Protein AF-H9FE18-F1 (afdb_monomer)

pLDDT: mean 86.32, std 7.4, range [54.94, 96.44]

Radius of gyration: 38.21 Å; Cα contacts (8 Å, |Δi|>4): 457; chains: 1; bounding box: 68×30×119 Å

Solvent-accessible surface area (backbone atoms only — not comparable to full-atom values): 13377 Å² total; per-residue (Å²): 117,71,71,59,32,26,69,44,47,17,78,93,48,81,67,76,81,71,85,91,71,94,77,92,75,60,61,92,73,35,22,38,53,97,92,38,72,37,50,41,67,66,18,44,14,57,49,96,50,98,86,51,86,52,70,36,53,51,71,39,73,44,78,57,92,79,36,68,24,31,18,51,57,5,24,76,50,57,69,93,45,44,70,50,49,69,51,72,72,50,73,71,47,75,55,73,27,89,34,60,47,21,47,22,42,31,43,32,55,66,55,64,52,96,61,32,38,80,79,49,67,79,76,33,44,49,77,45,81,33,40,69,51,77,60,82,86,51,61,80,71,40,37,83,29,65,46,33,50,43,66,73,46,36,30,65,50,52,26,86,88,46,85,68,71,79,54,81,66,36,69,39,61,27,38,62,93,80,19,20,38,49,100,79,41,58,38,51,56,62,62,20,49,18,41,37,53,71,41,101,59,17,86,79,48,55,74,69,58,22,65,39,75,37,56,46,67,43,73,48,76,57,96,94,43,79,47,66,32,70,40,31

Organism: Macaca mulatta (NCBI:txid9544)

InterPro domains:
  IPR000884 Thrombospondin type-1 (TSP1) repeat [PF00090] (87-135)
  IPR000884 Thrombospondin type-1 (TSP1) repeat [PS50092] (83-136)
  IPR000884 Thrombospondin type-1 (TSP1) repeat [SM00209] (86-136)
  IPR002919 Trypsin Inhibitor-like, cysteine rich domain [PF01826] (1-43)
  IPR002919 Trypsin Inhibitor-like, cysteine rich domain [PF01826] (138-192)
  IPR036084 Serine protease inhibitor-like superfamily [SSF57567] (2-45)
  IPR036084 Serine protease inhibitor-like superfamily [SSF57567] (136-194)
  IPR036383 Thrombospondin type-1 repeat superfamily [G3DSA:2.20.100.10] (82-135)
  IPR036383 Thrombospondin type-1 repeat superfamily [SSF82895] (83-132)
  IPR050780 Mucin/von Willebrand/Thrombospondin superfamily [PTHR11339] (126-232)

Nearest PDB structures (foldseek):
  8ckk-assembly1_B  TM=7.739E-01  e=2.453E-03  Homo sapiens
  7r84-assembly3_C  TM=7.109E-01  e=4.225E-03  Mus musculus
  6rus-assembly2_B  TM=4.076E-01  e=1.332E-02  Homo sapiens
  6s08-assembly1_A  TM=4.032E-01  e=2.295E-02  Homo sapiens
  1w0s-assembly3_C  TM=4.420E-01  e=4.201E-02  Homo sapiens

Sequence (232 aa):
QCPRSCADLWDRVQCLQGPCRPGCRCPPGQLVQDGHCVPISSCRCGLPSANASWELAPAQVVQLDCQNCTCVNGSLVCPHQGCPVLGPWSAWSSCSAPCGGGTMERHRSCEGGPGMAPCQAQDTEQRQECNLQACPECPPGQVLSACATSCPRLCWHLQPGAICVQEPCQPGCGCPGGQLLHNGTCMPPTACPCTQRSLPWGLTLTLEEQAQELPPGTVLTRNCTRCVCHGG

Mean predicted aligned error: 13.91 Å

Secondary structure (DSSP, 8-state):
----BGGGGSTT-------------PPTTEEEETTEEEEGGGPPEEP--SS---EEPTT-EEEETTEEEEEETTEEE---PBPPEEEEEPPPPPPS-SSS-EEEEEEEEEE--TTBPPPPHHHHEEEEEE--SPPPPPPTT-EEETTTTPSP-BGGGGSTT----------EEE-GGG-EEET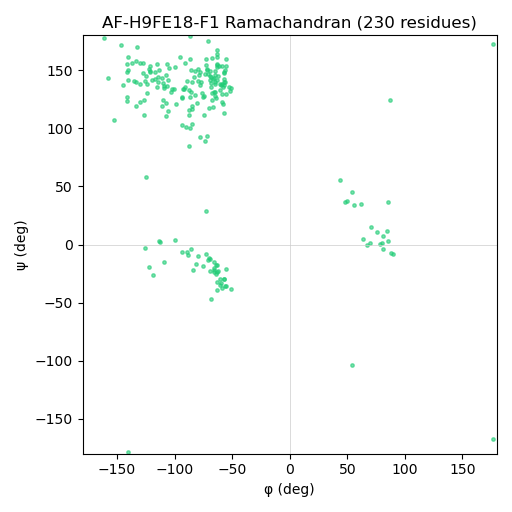TEEE-GGGPPEEGGGSTTGGGS-HHHHH-EE-TT-EEEETTEEEE----

Foldseek 3Di:
DPPAALQCQEPPRDPDDDDDDDDDGDDPQWHDDPNDTDGLQQRWYFDPDPPDTDTHGRQDWDDDPNWTWGHGSSYTDTQQAAEWDKADKDDWDPFPDQACKTKIKIFTDTDDDVRHDDDDPVRGMDMDIDRHHHDDDEQPQKDWDQQCLAPPAALQCQAPPRDRDGDPRHIDIGHPPCFHDDPRHTHRQFQRWYFCLNDPCLVVDDPVNRRDTHTAQDWDDDPRDIDGHTRD

Structure (mmCIF, N/CA/C/O backbone):
data_AF-H9FE18-F1
#
_entry.id   AF-H9FE18-F1
#
loop_
_atom_site.group_PDB
_atom_site.id
_atom_site.type_symbol
_atom_site.label_atom_id
_atom_site.label_alt_id
_atom_site.label_comp_id
_atom_site.label_asym_id
_atom_site.label_entity_id
_atom_site.label_seq_id
_atom_site.pdbx_PDB_ins_code
_atom_site.Cartn_x
_atom_site.Cartn_y
_atom_site.Cartn_z
_atom_site.occupancy
_atom_site.B_iso_or_equiv
_atom_site.auth_seq_id
_atom_site.auth_comp_id
_atom_site.auth_asym_id
_atom_site.auth_atom_id
_atom_site.pdbx_PDB_model_num
ATOM 1 N N . GLN A 1 1 ? 27.656 -4.165 -50.024 1.00 76.88 1 GLN A N 1
ATOM 2 C CA . GLN A 1 1 ? 28.338 -4.624 -48.798 1.00 76.88 1 GLN A CA 1
ATOM 3 C C . GLN A 1 1 ? 27.458 -4.262 -47.614 1.00 76.88 1 GLN A C 1
ATOM 5 O O . GLN A 1 1 ? 26.935 -3.151 -47.607 1.00 76.88 1 GLN A O 1
ATOM 10 N N . CYS A 1 2 ? 27.256 -5.192 -46.689 1.00 81.00 2 CYS A N 1
ATOM 11 C CA . CYS A 1 2 ? 26.512 -4.995 -45.449 1.00 81.00 2 CYS A CA 1
ATOM 12 C C . CYS A 1 2 ? 27.419 -4.426 -44.341 1.00 81.00 2 CYS A C 1
ATOM 14 O O . CYS A 1 2 ? 28.615 -4.726 -44.354 1.00 81.00 2 CYS A O 1
ATOM 16 N N . PRO A 1 3 ? 26.882 -3.635 -43.394 1.00 87.56 3 PRO A N 1
ATOM 17 C CA . PRO A 1 3 ? 25.542 -3.026 -43.391 1.00 87.56 3 PRO A CA 1
ATOM 18 C C . PRO A 1 3 ? 25.428 -1.861 -44.400 1.00 87.56 3 PRO A C 1
ATOM 20 O O . PRO A 1 3 ? 26.433 -1.249 -44.782 1.00 87.56 3 PRO A O 1
ATOM 23 N N . ARG A 1 4 ? 24.213 -1.565 -44.884 1.00 88.38 4 ARG A N 1
ATOM 24 C CA . ARG A 1 4 ? 23.922 -0.436 -45.806 1.00 88.38 4 ARG A CA 1
ATOM 25 C C . ARG A 1 4 ? 22.949 0.588 -45.215 1.00 88.38 4 ARG A C 1
ATOM 27 O O . ARG A 1 4 ? 22.996 1.756 -45.590 1.00 88.38 4 ARG A O 1
ATOM 34 N N . SER A 1 5 ? 22.106 0.158 -44.291 1.00 90.62 5 SER A N 1
ATOM 35 C CA . SER A 1 5 ? 21.095 0.944 -43.594 1.00 90.62 5 SER A CA 1
ATOM 36 C C . SER A 1 5 ? 21.148 0.656 -42.097 1.00 90.62 5 SER A C 1
ATOM 38 O O . SER A 1 5 ? 21.638 -0.397 -41.693 1.00 90.62 5 SER A O 1
ATOM 40 N N . CYS A 1 6 ? 20.642 1.571 -41.270 1.00 90.94 6 CYS A N 1
ATOM 41 C CA . CYS A 1 6 ? 20.597 1.361 -39.819 1.00 90.94 6 CYS A CA 1
ATOM 42 C C . CYS A 1 6 ? 19.752 0.132 -39.431 1.00 90.94 6 CYS A C 1
ATOM 44 O O . CYS A 1 6 ? 20.075 -0.543 -38.461 1.00 90.94 6 CYS A O 1
ATOM 46 N N . ALA A 1 7 ? 18.730 -0.214 -40.222 1.00 88.75 7 ALA A N 1
ATOM 47 C CA . ALA A 1 7 ? 17.909 -1.405 -40.000 1.00 88.75 7 ALA A CA 1
ATOM 48 C C . ALA A 1 7 ? 18.684 -2.725 -40.167 1.00 88.75 7 ALA A C 1
ATOM 50 O O . ALA A 1 7 ? 18.312 -3.734 -39.576 1.00 88.75 7 ALA A O 1
ATOM 51 N N . ASP A 1 8 ? 19.794 -2.725 -40.917 1.00 88.50 8 ASP A N 1
ATOM 52 C CA . ASP A 1 8 ? 20.661 -3.906 -41.039 1.00 88.50 8 ASP A CA 1
ATOM 53 C C . ASP A 1 8 ? 21.435 -4.211 -39.739 1.00 88.50 8 ASP A C 1
ATOM 55 O O . ASP A 1 8 ? 22.070 -5.258 -39.652 1.00 88.50 8 ASP A O 1
ATOM 59 N N . LEU A 1 9 ? 21.429 -3.291 -38.763 1.00 88.38 9 LEU A N 1
ATOM 60 C CA . LEU A 1 9 ? 22.066 -3.450 -37.447 1.00 88.38 9 LEU A CA 1
ATOM 61 C C . LEU A 1 9 ? 21.113 -3.989 -36.374 1.00 88.38 9 LEU A C 1
ATOM 63 O O . LEU A 1 9 ? 21.538 -4.237 -35.242 1.00 88.38 9 LEU A O 1
ATOM 67 N N . TRP A 1 10 ? 19.828 -4.124 -36.702 1.00 87.06 10 TRP A N 1
ATOM 68 C CA . TRP A 1 10 ? 18.828 -4.596 -35.757 1.00 87.06 10 TRP A CA 1
ATOM 69 C C . TRP A 1 10 ? 19.035 -6.069 -35.431 1.00 87.06 10 TRP A C 1
ATOM 71 O O . TRP A 1 10 ? 19.407 -6.880 -36.28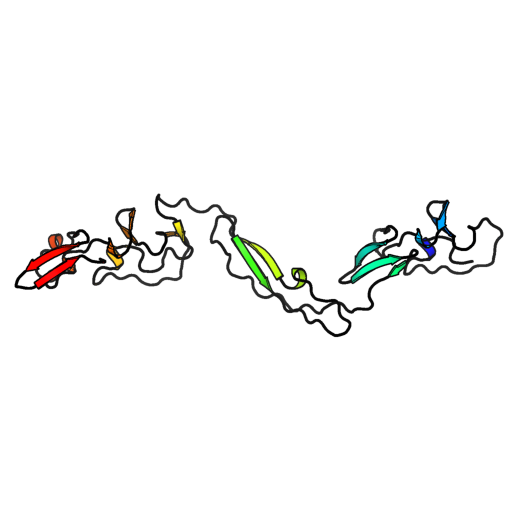5 1.00 87.06 10 TRP A O 1
ATOM 81 N N . ASP A 1 11 ? 18.746 -6.419 -34.181 1.00 75.62 11 ASP A N 1
ATOM 82 C CA . ASP A 1 11 ? 18.836 -7.800 -33.738 1.00 75.62 11 ASP A CA 1
ATOM 83 C C . ASP A 1 11 ? 17.880 -8.684 -34.562 1.00 75.62 11 ASP A C 1
ATOM 85 O O . ASP A 1 11 ? 16.754 -8.290 -34.873 1.00 75.62 11 ASP A O 1
ATOM 89 N N . ARG A 1 12 ? 18.345 -9.879 -34.946 1.00 74.69 12 ARG A N 1
ATOM 90 C CA . ARG A 1 12 ? 17.663 -10.843 -35.845 1.00 74.69 12 ARG A CA 1
ATOM 91 C C . ARG A 1 12 ? 17.535 -10.453 -37.326 1.00 74.69 12 ARG A C 1
ATOM 93 O O . ARG A 1 12 ? 17.003 -11.257 -38.096 1.00 74.69 12 ARG A O 1
ATOM 100 N N . VAL A 1 13 ? 18.052 -9.306 -37.773 1.00 80.44 13 VAL A N 1
ATOM 101 C CA . VAL A 1 13 ? 18.131 -8.990 -39.211 1.00 80.44 13 VAL A CA 1
ATOM 102 C C . VAL A 1 13 ? 19.400 -9.597 -39.810 1.00 80.44 13 VAL A C 1
ATOM 104 O O . VAL A 1 13 ? 20.520 -9.232 -39.467 1.00 80.44 13 VAL A O 1
ATOM 107 N N . GLN A 1 14 ? 19.239 -10.533 -40.747 1.00 79.00 14 GLN A N 1
ATOM 108 C CA . GLN A 1 14 ? 20.362 -11.102 -41.493 1.00 79.00 14 GLN A CA 1
ATOM 109 C C . GLN A 1 14 ? 20.628 -10.282 -42.758 1.00 79.00 14 GLN A C 1
ATOM 111 O O . GLN A 1 14 ? 19.951 -10.439 -43.775 1.00 79.00 14 GLN A O 1
ATOM 116 N N . CYS A 1 15 ? 21.647 -9.422 -42.728 1.00 79.25 15 CYS A N 1
ATOM 117 C CA . CYS A 1 15 ? 22.109 -8.741 -43.936 1.00 79.25 15 CYS A CA 1
ATOM 118 C C . CYS A 1 15 ? 22.964 -9.699 -44.781 1.00 79.25 15 CYS A C 1
ATOM 120 O O . CYS A 1 15 ? 24.172 -9.834 -44.584 1.00 79.25 15 CYS A O 1
ATOM 122 N N . LEU A 1 16 ? 22.323 -10.399 -45.720 1.00 80.00 16 LEU A N 1
ATOM 123 C CA . LEU A 1 16 ? 22.995 -11.332 -46.623 1.00 80.00 16 LEU A CA 1
ATOM 124 C C . LEU A 1 16 ? 23.752 -10.584 -47.732 1.00 80.00 16 LEU A C 1
ATOM 126 O O . LEU A 1 16 ? 23.210 -9.717 -48.424 1.00 80.00 16 LEU A O 1
ATOM 130 N N . GLN A 1 17 ? 25.021 -10.944 -47.925 1.00 79.88 17 GLN A N 1
ATOM 131 C CA . GLN A 1 17 ? 25.897 -10.318 -48.912 1.00 79.88 17 GLN A CA 1
ATOM 132 C C . GLN A 1 17 ? 25.701 -10.964 -50.294 1.00 79.88 17 GLN A C 1
ATOM 134 O O . GLN A 1 17 ? 26.180 -12.063 -50.555 1.00 79.88 17 GLN A O 1
ATOM 139 N N . GLY A 1 18 ? 24.999 -10.273 -51.192 1.00 78.69 18 GLY A N 1
ATOM 140 C CA . GLY A 1 18 ? 24.859 -10.678 -52.595 1.00 78.69 18 GLY A CA 1
ATOM 141 C C . GLY A 1 18 ? 25.992 -10.177 -53.509 1.00 78.69 18 GLY A C 1
ATOM 142 O O . GLY A 1 18 ? 26.879 -9.442 -53.058 1.00 78.69 18 GLY A O 1
ATOM 143 N N . PRO A 1 19 ? 25.947 -10.521 -54.813 1.00 81.44 19 PRO A N 1
ATOM 144 C CA . PRO A 1 19 ? 26.880 -10.002 -55.811 1.00 81.44 19 PRO A CA 1
ATOM 145 C C . PRO A 1 19 ? 26.847 -8.470 -55.851 1.00 81.44 19 PRO A C 1
ATOM 147 O O . PRO A 1 19 ? 25.782 -7.849 -55.792 1.00 81.44 19 PRO A O 1
ATOM 150 N N . CYS A 1 20 ? 28.030 -7.858 -55.942 1.00 82.19 20 CYS A N 1
ATOM 151 C CA . CYS A 1 20 ? 28.170 -6.407 -55.951 1.00 82.19 20 CYS A CA 1
ATOM 152 C C . CYS A 1 20 ? 27.507 -5.818 -57.202 1.00 82.19 20 CYS A C 1
ATOM 154 O O . CYS A 1 20 ? 27.801 -6.238 -58.320 1.00 82.19 20 CYS A O 1
ATOM 156 N N . ARG A 1 21 ? 26.623 -4.835 -57.010 1.00 83.50 21 ARG A N 1
ATOM 157 C CA . ARG A 1 21 ? 26.006 -4.063 -58.091 1.00 83.50 21 ARG A CA 1
ATOM 158 C C . ARG A 1 21 ? 26.415 -2.593 -57.963 1.00 83.50 21 ARG A C 1
ATOM 160 O O . ARG A 1 21 ? 26.499 -2.113 -56.830 1.00 83.50 21 ARG A O 1
ATOM 167 N N . PRO A 1 22 ? 26.651 -1.876 -59.076 1.00 85.12 22 PRO A N 1
ATOM 168 C CA . PRO A 1 22 ? 26.893 -0.437 -59.044 1.00 85.12 22 PRO A CA 1
ATOM 169 C C . PRO A 1 22 ? 25.705 0.306 -58.420 1.00 85.12 22 PRO A C 1
ATOM 171 O O . PRO A 1 22 ? 24.554 -0.025 -58.705 1.00 85.12 22 PRO A O 1
ATOM 174 N N . GLY A 1 23 ? 25.973 1.304 -57.579 1.00 86.06 23 GLY A N 1
ATOM 175 C CA . GLY A 1 23 ? 24.933 2.101 -56.933 1.00 86.06 23 GLY A CA 1
ATOM 176 C C . GLY A 1 23 ? 25.490 3.128 -55.950 1.00 86.06 23 GLY A C 1
ATOM 177 O O . GLY A 1 23 ? 26.684 3.136 -55.651 1.00 86.06 23 GLY A O 1
ATOM 178 N N . CYS A 1 24 ? 24.610 3.991 -55.445 1.00 86.62 24 CYS A N 1
ATOM 179 C CA . CYS A 1 24 ? 24.955 4.995 -54.442 1.00 86.62 24 CYS A CA 1
ATOM 180 C C . CYS A 1 24 ? 25.086 4.355 -53.054 1.00 86.62 24 CYS A C 1
ATOM 182 O O . CYS A 1 24 ? 24.279 3.506 -52.669 1.00 86.62 24 CYS A O 1
ATOM 184 N N . ARG A 1 25 ? 26.087 4.787 -52.285 1.00 88.12 25 ARG A N 1
ATOM 185 C CA . ARG A 1 25 ? 26.290 4.372 -50.893 1.00 88.12 25 ARG A CA 1
ATOM 186 C C . ARG A 1 25 ? 26.743 5.564 -50.059 1.00 88.12 25 ARG A C 1
ATOM 188 O O . ARG A 1 25 ? 27.414 6.454 -50.576 1.00 88.12 25 ARG A O 1
ATOM 195 N N . CYS A 1 26 ? 26.386 5.555 -48.779 1.00 92.06 26 CYS A N 1
ATOM 196 C CA . CYS A 1 26 ? 26.868 6.543 -47.826 1.00 92.06 26 CYS A CA 1
ATOM 197 C C . CYS A 1 26 ? 28.397 6.477 -47.648 1.00 92.06 26 CYS A C 1
ATOM 199 O O . CYS A 1 26 ? 28.994 5.411 -47.855 1.00 92.06 26 CYS A O 1
ATOM 201 N N . PRO A 1 27 ? 29.028 7.596 -47.242 1.00 92.81 27 PRO A N 1
ATOM 202 C CA . PRO A 1 27 ? 30.438 7.629 -46.873 1.00 92.81 27 PRO A CA 1
ATOM 203 C C . PRO A 1 27 ? 30.787 6.617 -45.766 1.00 92.81 27 PRO A C 1
ATOM 205 O O . PRO A 1 27 ? 29.905 6.190 -45.013 1.00 92.81 27 PRO A O 1
ATOM 208 N N . PRO A 1 28 ? 32.073 6.244 -45.618 1.00 90.19 28 PRO A N 1
ATOM 209 C CA . PRO A 1 28 ? 32.521 5.375 -44.532 1.00 90.19 28 PRO A CA 1
ATOM 210 C C . PRO A 1 28 ? 32.066 5.887 -43.154 1.00 90.19 28 PRO A C 1
ATOM 212 O O . PRO A 1 28 ? 32.220 7.066 -42.846 1.00 90.19 28 PRO A O 1
ATOM 215 N N . GLY A 1 29 ? 31.504 4.999 -42.326 1.00 89.31 29 GLY A N 1
ATOM 216 C CA . GLY A 1 29 ? 30.998 5.334 -40.985 1.00 89.31 29 GLY A CA 1
ATOM 217 C C . GLY A 1 29 ? 29.561 5.875 -40.935 1.00 89.31 29 GLY A C 1
ATOM 218 O O . GLY A 1 29 ? 29.086 6.216 -39.852 1.00 89.31 29 GLY A O 1
ATOM 219 N N . GLN A 1 30 ? 28.862 5.936 -42.074 1.00 94.25 30 GLN A N 1
ATOM 220 C CA . GLN A 1 30 ? 27.461 6.356 -42.160 1.00 94.25 30 GLN A CA 1
ATOM 221 C C . GLN A 1 30 ? 26.577 5.281 -42.796 1.00 94.25 30 GLN A C 1
ATOM 223 O O . GLN A 1 30 ? 27.021 4.506 -43.647 1.00 94.25 30 GLN A O 1
ATOM 228 N N . LEU A 1 31 ? 25.307 5.261 -42.400 1.00 93.62 31 LEU A N 1
ATOM 229 C CA . LEU A 1 31 ? 24.293 4.336 -42.900 1.00 93.62 31 LEU A CA 1
ATOM 230 C C . LEU A 1 31 ? 23.039 5.092 -43.322 1.00 93.62 31 LEU A C 1
ATOM 232 O O . LEU A 1 31 ? 22.777 6.199 -42.856 1.00 93.62 31 LEU A O 1
ATOM 236 N N . VAL A 1 32 ? 22.265 4.488 -44.222 1.00 94.00 32 VAL A N 1
ATOM 237 C CA . VAL A 1 32 ? 20.997 5.073 -44.664 1.00 94.00 32 VAL A CA 1
ATOM 238 C C . VAL A 1 32 ? 19.935 4.908 -43.574 1.00 94.00 32 VAL A C 1
ATOM 240 O O . VAL A 1 32 ? 19.679 3.791 -43.117 1.00 94.00 32 VAL A O 1
ATOM 243 N N . GLN A 1 33 ? 19.290 6.012 -43.207 1.00 92.69 33 GLN A N 1
ATOM 244 C CA . GLN A 1 33 ? 18.112 6.074 -42.345 1.00 92.69 33 GLN A CA 1
ATOM 245 C C . GLN A 1 33 ? 17.173 7.162 -42.891 1.00 92.69 33 GLN A C 1
ATOM 247 O O . GLN A 1 33 ? 17.619 8.271 -43.171 1.00 92.69 33 GLN A O 1
ATOM 252 N N . ASP A 1 34 ? 15.899 6.832 -43.131 1.00 91.31 34 ASP A N 1
ATOM 253 C CA . ASP A 1 34 ? 14.899 7.735 -43.744 1.00 91.31 34 ASP A CA 1
ATOM 254 C C . ASP A 1 34 ? 15.363 8.417 -45.045 1.00 91.31 34 ASP A C 1
ATOM 256 O O . ASP A 1 34 ? 15.103 9.595 -45.283 1.00 91.31 34 ASP A O 1
ATOM 260 N N . GLY A 1 35 ? 16.110 7.695 -45.886 1.00 89.88 35 GLY A N 1
ATOM 261 C CA . GLY A 1 35 ? 16.627 8.210 -47.160 1.00 89.88 35 GLY A CA 1
ATOM 262 C C . GLY A 1 35 ? 17.856 9.123 -47.055 1.00 89.88 35 GLY A C 1
ATOM 263 O O . GLY A 1 35 ? 18.375 9.540 -48.088 1.00 89.88 35 GLY A O 1
ATOM 264 N N . HIS A 1 36 ? 18.365 9.385 -45.849 1.00 94.31 36 HIS A N 1
ATOM 265 C CA . HIS A 1 36 ? 19.541 10.223 -45.605 1.00 94.31 36 HIS A CA 1
ATOM 266 C C . HIS A 1 36 ? 20.689 9.403 -45.009 1.00 94.31 36 HIS A C 1
ATOM 268 O O . HIS A 1 36 ? 20.469 8.364 -44.388 1.00 94.31 36 HIS A O 1
ATOM 274 N N . CYS A 1 37 ? 21.926 9.866 -45.191 1.00 94.88 37 CYS A N 1
ATOM 275 C CA . CYS A 1 37 ? 23.087 9.263 -44.541 1.00 94.88 37 CYS A CA 1
ATOM 276 C C . CYS A 1 37 ? 23.250 9.842 -43.136 1.00 94.88 37 CYS A C 1
ATOM 278 O O . CYS A 1 37 ? 23.450 11.047 -42.980 1.00 94.88 37 CYS A O 1
ATOM 280 N N . VAL A 1 38 ? 23.182 8.981 -42.123 1.00 95.12 38 VAL A N 1
ATOM 281 C CA . VAL A 1 38 ? 23.391 9.348 -40.719 1.00 95.12 38 VAL A CA 1
ATOM 282 C C . VAL A 1 38 ? 24.617 8.626 -40.156 1.00 95.12 38 VAL A C 1
ATOM 284 O O . VAL A 1 38 ? 24.919 7.507 -40.586 1.00 95.12 38 VAL A O 1
ATOM 287 N N . PRO A 1 39 ? 25.349 9.228 -39.201 1.00 95.19 39 PRO A N 1
ATOM 288 C CA . PRO A 1 39 ? 26.379 8.520 -38.447 1.00 95.19 39 PRO A CA 1
ATOM 289 C C . PRO A 1 39 ? 25.798 7.289 -37.748 1.00 95.19 39 PRO A C 1
ATOM 291 O O . PRO A 1 39 ? 24.657 7.320 -37.289 1.00 95.19 39 PRO A O 1
ATOM 294 N N . ILE A 1 40 ? 26.596 6.227 -37.602 1.00 92.75 40 ILE A N 1
ATOM 295 C CA . ILE A 1 40 ? 26.163 4.992 -36.920 1.00 92.75 40 ILE A CA 1
ATOM 296 C C . ILE A 1 40 ? 25.650 5.277 -35.495 1.00 92.75 40 ILE A C 1
ATOM 298 O O . ILE A 1 40 ? 24.667 4.682 -35.065 1.00 92.75 40 ILE A O 1
ATOM 302 N N . SER A 1 41 ? 26.246 6.238 -34.784 1.00 92.88 41 SER A N 1
ATOM 303 C CA . SER A 1 41 ? 25.801 6.661 -33.448 1.00 92.88 41 SER A CA 1
ATOM 304 C C . SER A 1 41 ? 24.406 7.290 -33.414 1.00 92.88 41 SER A C 1
ATOM 306 O O . SER A 1 41 ? 23.802 7.364 -32.350 1.00 92.88 41 SER A O 1
ATOM 308 N N . SER A 1 42 ? 23.885 7.727 -34.561 1.00 94.75 42 SER A N 1
ATOM 309 C CA . SER A 1 42 ? 22.540 8.287 -34.723 1.00 94.75 42 SER A CA 1
ATOM 310 C C . SER A 1 42 ? 21.536 7.274 -35.289 1.00 94.75 42 SER A C 1
ATOM 312 O O . SER A 1 42 ? 20.385 7.634 -35.551 1.00 94.75 42 SER A O 1
ATOM 314 N N . CYS A 1 43 ? 21.946 6.017 -35.484 1.00 93.56 43 CYS A N 1
ATOM 315 C CA . CYS A 1 43 ? 21.040 4.952 -35.893 1.00 93.56 43 CYS A CA 1
ATOM 316 C C . CYS A 1 43 ? 20.044 4.613 -34.779 1.00 93.56 43 CYS A C 1
ATOM 318 O O . CYS A 1 43 ? 20.428 4.429 -33.622 1.00 93.56 43 CYS A O 1
ATOM 320 N N . ARG A 1 44 ? 18.772 4.463 -35.153 1.00 93.00 44 ARG A N 1
ATOM 321 C CA . ARG A 1 44 ? 17.718 3.948 -34.273 1.00 93.00 44 ARG A CA 1
ATOM 322 C C . ARG A 1 44 ? 17.763 2.431 -34.164 1.00 93.00 44 ARG A C 1
ATOM 324 O O . ARG A 1 44 ? 18.142 1.743 -35.115 1.00 93.00 44 ARG A O 1
ATOM 331 N N . CYS A 1 45 ? 17.322 1.918 -33.025 1.00 91.06 45 CYS A N 1
ATOM 332 C CA . CYS A 1 45 ? 17.303 0.487 -32.751 1.00 91.06 45 CYS A CA 1
ATOM 333 C C . CYS A 1 45 ? 15.886 -0.067 -32.883 1.00 91.06 45 CYS A C 1
ATOM 335 O O . CYS A 1 45 ? 14.959 0.488 -32.300 1.00 91.06 45 CYS A O 1
ATOM 337 N N . GLY A 1 46 ? 15.715 -1.163 -33.618 1.00 86.56 46 GLY A N 1
ATOM 338 C CA . GLY A 1 46 ? 14.440 -1.872 -33.711 1.00 86.56 46 GLY A CA 1
ATOM 339 C C . GLY A 1 46 ? 14.262 -2.869 -32.568 1.00 86.56 46 GLY A C 1
ATOM 340 O O . GLY A 1 46 ? 15.208 -3.562 -32.192 1.00 86.56 46 GLY A O 1
ATOM 341 N N . LEU A 1 47 ? 13.045 -2.957 -32.030 1.00 80.75 47 LEU A N 1
ATOM 342 C CA . LEU A 1 47 ? 12.659 -3.976 -31.053 1.00 80.75 47 LEU A CA 1
ATOM 343 C C . LEU A 1 47 ? 12.078 -5.213 -31.758 1.00 80.75 47 LEU A C 1
ATOM 345 O O . LEU A 1 47 ? 11.230 -5.063 -32.643 1.00 80.75 47 LEU A O 1
ATOM 349 N N . PRO A 1 48 ? 12.462 -6.440 -31.360 1.00 66.81 48 PRO A N 1
ATOM 350 C CA . PRO A 1 48 ? 11.854 -7.653 -31.888 1.00 66.81 48 PRO A CA 1
ATOM 351 C C . PRO A 1 48 ? 10.437 -7.795 -31.316 1.00 66.81 48 PRO A C 1
ATOM 353 O O . PRO A 1 48 ? 10.247 -8.336 -30.232 1.00 66.81 48 PRO A O 1
ATOM 356 N N . SER A 1 49 ? 9.420 -7.307 -32.026 1.00 61.19 49 SER A N 1
ATOM 357 C CA . SER A 1 49 ? 8.019 -7.538 -31.662 1.00 61.19 49 SER A CA 1
ATOM 358 C C . SER A 1 49 ? 7.247 -8.131 -32.841 1.00 61.19 49 SER A C 1
ATOM 360 O O . SER A 1 49 ? 7.466 -7.760 -33.992 1.00 61.19 49 SER A O 1
ATOM 362 N N . ALA A 1 50 ? 6.354 -9.084 -32.557 1.00 57.25 50 ALA A N 1
ATOM 363 C CA . ALA A 1 50 ? 5.626 -9.834 -33.582 1.00 57.25 50 ALA A CA 1
ATOM 364 C C . ALA A 1 50 ? 4.589 -8.990 -34.351 1.00 57.25 50 ALA A C 1
ATOM 366 O O . ALA A 1 50 ? 4.240 -9.347 -35.471 1.00 57.25 50 ALA A O 1
ATOM 367 N N . ASN A 1 51 ? 4.118 -7.878 -33.768 1.00 58.56 51 ASN A N 1
ATOM 368 C CA . ASN A 1 51 ? 2.968 -7.116 -34.276 1.00 58.56 51 ASN A CA 1
ATOM 369 C C . ASN A 1 51 ? 3.241 -5.616 -34.521 1.00 58.56 51 ASN A C 1
ATOM 371 O O . ASN A 1 51 ? 2.349 -4.921 -35.000 1.00 58.56 51 ASN A O 1
ATOM 375 N N . ALA A 1 52 ? 4.437 -5.097 -34.215 1.00 54.94 52 ALA A N 1
ATOM 376 C CA . ALA A 1 52 ? 4.821 -3.707 -34.499 1.00 54.94 52 ALA A CA 1
ATOM 377 C C . ALA A 1 52 ? 6.351 -3.524 -34.559 1.00 54.94 52 ALA A C 1
ATOM 379 O O . ALA A 1 52 ? 7.085 -4.097 -33.755 1.00 54.94 52 ALA A O 1
ATOM 380 N N . SER A 1 53 ? 6.850 -2.675 -35.460 1.00 65.38 53 SER A N 1
ATOM 381 C CA . SER A 1 53 ? 8.251 -2.234 -35.461 1.00 65.38 53 SER A CA 1
ATOM 382 C C . SER A 1 53 ? 8.395 -1.005 -34.564 1.00 65.38 53 SER A C 1
ATOM 384 O O . SER A 1 53 ? 8.297 0.131 -35.028 1.00 65.38 53 SER A O 1
ATOM 386 N N . TRP A 1 54 ? 8.566 -1.222 -33.263 1.00 76.56 54 TRP A N 1
ATOM 387 C CA . TRP A 1 54 ? 8.925 -0.132 -32.360 1.00 76.56 54 TRP A CA 1
ATOM 388 C C . TRP A 1 54 ? 10.400 0.213 -32.558 1.00 76.56 54 TRP A C 1
ATOM 390 O O . TRP A 1 54 ? 11.261 -0.666 -32.493 1.00 76.56 54 TRP A O 1
ATOM 400 N N . GLU A 1 55 ? 10.674 1.490 -32.811 1.00 87.56 55 GLU A N 1
ATOM 401 C CA . GLU A 1 55 ? 12.022 2.024 -32.983 1.00 87.56 55 GLU A CA 1
ATOM 402 C C . GLU A 1 55 ? 12.387 2.897 -31.778 1.00 87.56 55 GLU A C 1
ATOM 404 O O . GLU A 1 55 ? 11.598 3.728 -31.328 1.00 87.56 55 GLU A O 1
ATOM 409 N N . LEU A 1 56 ? 13.594 2.704 -31.257 1.00 89.38 56 LEU A N 1
ATOM 410 C CA . LEU A 1 56 ? 14.158 3.473 -30.155 1.00 89.38 56 LEU A CA 1
ATOM 411 C C . LEU A 1 56 ? 15.123 4.517 -30.698 1.00 89.38 56 LEU A C 1
ATOM 413 O O . LEU A 1 56 ? 15.987 4.207 -31.525 1.00 89.38 56 LEU A O 1
ATOM 417 N N . ALA A 1 57 ? 15.003 5.742 -30.196 1.00 92.50 57 ALA A N 1
ATOM 418 C CA . ALA A 1 57 ? 15.954 6.798 -30.489 1.00 92.50 57 ALA A CA 1
ATOM 419 C C . ALA A 1 57 ? 17.358 6.436 -29.958 1.00 92.50 57 ALA A C 1
ATOM 421 O O . ALA A 1 57 ? 17.487 5.663 -29.001 1.00 92.50 57 ALA A O 1
ATOM 422 N N . PRO A 1 58 ? 18.427 7.008 -30.537 1.00 93.31 58 PRO A N 1
ATOM 423 C CA . PRO A 1 58 ? 19.777 6.843 -30.009 1.00 93.31 58 PRO A CA 1
ATOM 424 C C . PRO A 1 58 ? 19.849 7.204 -28.521 1.00 93.31 58 PRO A C 1
ATOM 426 O O . PRO A 1 58 ? 19.291 8.217 -28.102 1.00 93.31 58 PRO A O 1
ATOM 429 N N . ALA A 1 59 ? 20.539 6.377 -27.731 1.00 92.00 59 ALA A N 1
ATOM 430 C CA . ALA A 1 59 ? 20.658 6.481 -26.273 1.00 92.00 59 ALA A CA 1
ATOM 431 C C . ALA A 1 59 ? 19.349 6.323 -25.470 1.00 92.00 59 ALA A C 1
ATOM 433 O O . ALA A 1 59 ? 19.373 6.435 -24.244 1.00 92.00 59 ALA A O 1
ATOM 434 N N . GLN A 1 60 ? 18.218 6.018 -26.113 1.00 93.25 60 GLN A N 1
ATOM 435 C CA . GLN A 1 60 ? 16.987 5.689 -25.401 1.00 93.25 60 GLN A CA 1
ATOM 436 C C . GLN A 1 60 ? 17.134 4.347 -24.672 1.00 93.25 60 GLN A C 1
ATOM 438 O O . GLN A 1 60 ? 17.690 3.387 -25.215 1.00 93.25 60 GLN A O 1
ATOM 443 N N . VAL A 1 61 ? 16.612 4.293 -23.446 1.00 90.75 61 VAL A N 1
ATOM 444 C CA . VAL A 1 61 ? 16.577 3.090 -22.608 1.00 90.75 61 VAL A CA 1
ATOM 445 C C . VAL A 1 61 ? 15.173 2.500 -22.645 1.00 90.75 61 VAL A C 1
ATOM 447 O O . VAL A 1 61 ? 14.189 3.225 -22.493 1.00 90.75 61 VAL A O 1
ATOM 450 N N . VAL A 1 62 ? 15.081 1.188 -22.836 1.00 87.81 62 VAL A N 1
ATOM 451 C CA . VAL A 1 62 ? 13.835 0.425 -22.734 1.00 87.81 62 VAL A CA 1
ATOM 452 C C . VAL A 1 62 ? 14.014 -0.710 -21.735 1.00 87.81 62 VAL A C 1
ATOM 454 O O . VAL A 1 62 ? 15.091 -1.303 -21.648 1.00 87.81 62 VAL A O 1
ATOM 457 N N . GLN A 1 63 ? 12.954 -1.024 -20.999 1.00 85.06 63 GLN A N 1
ATOM 458 C CA . GLN A 1 63 ? 12.921 -2.213 -20.163 1.00 85.06 63 GLN A CA 1
ATOM 459 C C . GLN A 1 63 ? 12.425 -3.397 -21.004 1.00 85.06 63 GLN A C 1
ATOM 461 O O . GLN A 1 63 ? 11.267 -3.427 -21.420 1.00 85.06 63 GLN A O 1
ATOM 466 N N . LEU A 1 64 ? 13.313 -4.349 -21.280 1.00 79.94 64 LEU A N 1
ATOM 467 C CA . LEU A 1 64 ? 12.989 -5.635 -21.898 1.00 79.94 64 LEU A CA 1
ATOM 468 C C . LEU A 1 64 ? 13.064 -6.692 -20.803 1.00 79.94 64 LEU A C 1
ATOM 470 O O . LEU A 1 64 ? 14.126 -6.913 -20.221 1.00 79.94 64 LEU A O 1
ATOM 474 N N . ASP A 1 65 ? 11.920 -7.293 -20.486 1.00 79.06 65 ASP A N 1
ATOM 475 C CA . ASP A 1 65 ? 11.746 -8.169 -19.328 1.00 79.06 65 ASP A CA 1
ATOM 476 C C . ASP A 1 65 ? 12.175 -7.469 -18.019 1.00 79.06 65 ASP A C 1
ATOM 478 O O . ASP A 1 65 ? 11.471 -6.598 -17.501 1.00 79.06 65 ASP A O 1
ATOM 482 N N . CYS A 1 66 ? 13.352 -7.814 -17.499 1.00 78.31 66 CYS A N 1
ATOM 483 C CA . CYS A 1 66 ? 13.944 -7.266 -16.277 1.00 78.31 66 CYS A CA 1
ATOM 484 C C . CYS A 1 66 ? 15.208 -6.420 -16.536 1.00 78.31 66 CYS A C 1
ATOM 486 O O . CYS A 1 66 ? 15.877 -6.001 -15.591 1.00 78.31 66 CYS A O 1
ATOM 488 N N . GLN A 1 67 ? 15.594 -6.235 -17.802 1.00 81.25 67 GLN A N 1
ATOM 489 C CA . GLN A 1 67 ? 16.847 -5.599 -18.195 1.00 81.25 67 GLN A CA 1
ATOM 490 C C . GLN A 1 67 ? 16.592 -4.225 -18.807 1.00 81.25 67 GLN A C 1
ATOM 492 O O . GLN A 1 67 ? 15.730 -4.053 -19.668 1.00 81.25 67 GLN A O 1
ATOM 497 N N . ASN A 1 68 ? 17.412 -3.255 -18.413 1.00 86.19 68 ASN A N 1
ATOM 498 C CA . ASN A 1 68 ? 17.441 -1.942 -19.044 1.00 86.19 68 ASN A CA 1
ATOM 499 C C . ASN A 1 68 ? 18.397 -1.983 -20.233 1.00 86.19 68 ASN A C 1
ATOM 501 O O . ASN A 1 68 ? 19.614 -1.915 -20.064 1.00 86.19 68 ASN A O 1
ATOM 505 N N . CYS A 1 69 ? 17.839 -2.113 -21.429 1.00 87.62 69 CYS A N 1
ATOM 506 C CA . CYS A 1 69 ? 18.598 -2.132 -22.667 1.00 87.62 69 CYS A CA 1
ATOM 507 C C . CYS A 1 69 ? 18.682 -0.726 -23.251 1.00 87.62 69 CYS A C 1
ATOM 509 O O . CYS A 1 69 ? 17.673 -0.028 -23.365 1.00 87.62 69 CYS A O 1
ATOM 511 N N . THR A 1 70 ? 19.877 -0.331 -23.671 1.00 92.00 70 THR A N 1
ATOM 512 C CA . THR A 1 70 ? 20.119 0.985 -24.265 1.00 92.00 70 THR A CA 1
ATOM 513 C C . THR A 1 70 ? 20.338 0.844 -25.761 1.00 92.00 70 THR A C 1
ATOM 515 O O . THR A 1 70 ? 21.074 -0.037 -26.209 1.00 92.00 70 THR A O 1
ATOM 518 N N . CYS A 1 71 ? 19.734 1.735 -26.545 1.00 92.38 71 CYS A N 1
ATOM 519 C CA . CYS A 1 71 ? 20.023 1.831 -27.968 1.00 92.38 71 CYS A CA 1
ATOM 520 C C . CYS A 1 71 ? 21.392 2.486 -28.194 1.00 92.38 71 CYS A C 1
ATOM 522 O O . CYS A 1 71 ? 21.570 3.680 -27.938 1.00 92.38 71 CYS A O 1
ATOM 524 N N . VAL A 1 72 ? 22.359 1.714 -28.688 1.00 93.19 72 VAL A N 1
ATOM 525 C CA . VAL A 1 72 ? 23.716 2.187 -28.974 1.00 93.19 72 VAL A CA 1
ATOM 526 C C . VAL A 1 72 ? 24.091 1.760 -30.384 1.00 93.19 72 VAL A C 1
ATOM 528 O O . VAL A 1 72 ? 24.097 0.576 -30.705 1.00 93.19 72 VAL A O 1
ATOM 531 N N . ASN A 1 73 ? 24.442 2.728 -31.232 1.00 92.38 73 ASN A N 1
ATOM 532 C CA . ASN A 1 73 ? 24.929 2.468 -32.588 1.00 92.38 73 ASN A CA 1
ATOM 533 C C . ASN A 1 73 ? 23.971 1.621 -33.453 1.00 92.38 73 ASN A C 1
ATOM 535 O O . ASN A 1 73 ? 24.432 0.818 -34.254 1.00 92.38 73 ASN A O 1
ATOM 539 N N . GLY A 1 74 ? 22.651 1.768 -33.291 1.00 87.88 74 GLY A N 1
ATOM 540 C CA . GLY A 1 74 ? 21.654 0.987 -34.038 1.00 87.88 74 GLY A CA 1
ATOM 541 C C . GLY A 1 74 ? 21.399 -0.433 -33.516 1.00 87.88 74 GLY A C 1
ATOM 542 O O . GLY A 1 74 ? 20.548 -1.127 -34.071 1.00 87.88 74 GLY A O 1
ATOM 543 N N . SER A 1 75 ? 22.064 -0.849 -32.434 1.00 88.19 75 SER A N 1
ATOM 544 C CA . SER A 1 75 ? 21.838 -2.137 -31.772 1.00 88.19 75 SER A CA 1
ATOM 545 C C . SER A 1 75 ? 21.440 -1.957 -30.303 1.00 88.19 75 SER A C 1
ATOM 547 O O . SER A 1 75 ? 21.839 -1.003 -29.632 1.00 88.19 75 SER A O 1
ATOM 549 N N . LEU A 1 76 ? 20.635 -2.888 -29.789 1.00 88.38 76 LEU A N 1
ATOM 550 C CA . LEU A 1 76 ? 20.254 -2.918 -28.378 1.00 88.38 76 LEU A CA 1
ATOM 551 C C . LEU A 1 76 ? 21.379 -3.543 -27.557 1.00 88.38 76 LEU A C 1
ATOM 553 O O . LEU A 1 76 ? 21.762 -4.687 -27.792 1.00 88.38 76 LEU A O 1
ATOM 557 N N . VAL A 1 77 ? 21.895 -2.796 -26.584 1.00 88.88 77 VAL A N 1
ATOM 558 C CA . VAL A 1 77 ? 22.897 -3.286 -25.636 1.00 88.88 77 VAL A CA 1
ATOM 559 C C . VAL A 1 77 ? 22.223 -3.474 -24.284 1.00 88.88 77 VAL A C 1
ATOM 561 O O . VAL A 1 77 ? 21.842 -2.499 -23.635 1.00 88.88 77 VAL A O 1
ATOM 564 N N . CYS A 1 78 ? 22.071 -4.731 -23.875 1.00 86.75 78 CYS A N 1
ATOM 565 C CA . CYS A 1 78 ? 21.487 -5.124 -22.596 1.00 86.75 78 CYS A CA 1
ATOM 566 C C . CYS A 1 78 ? 22.582 -5.642 -21.646 1.00 86.75 78 CYS A C 1
ATOM 568 O O . CYS A 1 78 ? 23.533 -6.284 -22.105 1.00 86.75 78 CYS A O 1
ATOM 570 N N . PRO A 1 79 ? 22.471 -5.421 -20.326 1.00 83.00 79 PRO A N 1
ATOM 571 C CA . PRO A 1 79 ? 23.334 -6.077 -19.351 1.00 83.00 79 PRO A CA 1
ATOM 572 C C . PRO A 1 79 ? 23.222 -7.603 -19.472 1.00 83.00 79 PRO A C 1
ATOM 574 O O . PRO A 1 79 ? 22.120 -8.137 -19.513 1.00 83.00 79 PRO A O 1
ATOM 577 N N . HIS A 1 80 ? 24.345 -8.326 -19.450 1.00 72.56 80 HIS A N 1
ATOM 578 C CA . HIS A 1 80 ? 24.375 -9.801 -19.454 1.00 72.56 80 HIS A CA 1
ATOM 579 C C . HIS A 1 80 ? 23.947 -10.432 -18.112 1.00 72.56 80 HIS A C 1
ATOM 581 O O . HIS A 1 80 ? 24.420 -11.504 -17.739 1.00 72.56 80 HIS A O 1
ATOM 587 N N . GLN A 1 81 ? 23.083 -9.759 -17.355 1.00 75.06 81 GLN A N 1
ATOM 588 C CA . GLN A 1 81 ? 22.617 -10.237 -16.062 1.00 75.06 81 GLN A CA 1
ATOM 589 C C . GLN A 1 81 ? 21.337 -11.057 -16.228 1.00 75.06 81 GLN A C 1
ATOM 591 O O . GLN A 1 81 ? 20.418 -10.626 -16.916 1.00 75.06 81 GLN A O 1
ATOM 596 N N . GLY A 1 82 ? 21.244 -12.218 -15.585 1.00 74.50 82 GLY A N 1
ATOM 597 C CA . GLY A 1 82 ? 19.992 -12.971 -15.515 1.00 74.50 82 GLY A CA 1
ATOM 598 C C . GLY A 1 82 ? 18.893 -12.179 -14.799 1.00 74.50 82 GLY A C 1
ATOM 599 O O . GLY A 1 82 ? 19.179 -11.326 -13.954 1.00 74.50 82 GLY A O 1
ATOM 600 N N . CYS A 1 83 ? 17.630 -12.463 -15.117 1.00 80.00 83 CYS A N 1
ATOM 601 C CA . CYS A 1 83 ? 16.522 -11.900 -14.351 1.00 80.00 83 CYS A CA 1
ATOM 602 C C . CYS A 1 83 ? 16.474 -12.485 -12.939 1.00 80.00 83 CYS A C 1
ATOM 604 O O . CYS A 1 83 ? 16.759 -13.675 -12.774 1.00 80.00 83 CYS A O 1
ATOM 606 N N . PRO A 1 84 ? 16.103 -11.677 -11.932 1.00 82.31 84 PRO A N 1
ATOM 607 C CA . PRO A 1 84 ? 15.912 -12.184 -10.586 1.00 82.31 84 PRO A CA 1
ATOM 608 C C . PRO A 1 84 ? 14.787 -13.221 -10.561 1.00 82.31 84 PRO A C 1
ATOM 610 O O . PRO A 1 84 ? 13.788 -13.098 -11.278 1.00 82.31 84 PRO A O 1
ATOM 613 N N . VAL A 1 85 ? 14.935 -14.236 -9.710 1.00 83.62 85 VAL A N 1
ATOM 614 C CA . VAL A 1 85 ? 13.895 -15.249 -9.517 1.00 83.62 85 VAL A CA 1
ATOM 615 C C . VAL A 1 85 ? 12.940 -14.758 -8.436 1.00 83.62 85 VAL A C 1
ATOM 617 O O . VAL A 1 85 ? 13.320 -14.574 -7.279 1.00 83.62 85 VAL A O 1
ATOM 620 N N . LEU A 1 86 ? 11.688 -14.523 -8.824 1.00 86.56 86 LEU A N 1
ATOM 621 C CA . LEU A 1 86 ? 10.641 -14.046 -7.925 1.00 86.56 86 LEU A CA 1
ATOM 622 C C . LEU A 1 86 ? 9.866 -15.236 -7.362 1.00 86.56 86 LEU A C 1
ATOM 624 O O . LEU A 1 86 ? 9.342 -16.060 -8.113 1.00 86.56 86 LEU A O 1
ATOM 628 N N . GLY A 1 87 ? 9.781 -15.304 -6.036 1.00 88.88 87 GLY A N 1
ATOM 629 C CA . GLY A 1 87 ? 8.957 -16.282 -5.339 1.00 88.88 87 GLY A CA 1
ATOM 630 C C . GLY A 1 87 ? 7.456 -15.999 -5.480 1.00 88.88 87 GLY A C 1
ATOM 631 O O . GLY A 1 87 ? 7.045 -14.975 -6.044 1.00 88.88 87 GLY A O 1
ATOM 632 N N . PRO A 1 88 ? 6.598 -16.891 -4.958 1.00 92.25 88 PRO A N 1
ATOM 633 C CA . PRO A 1 88 ? 5.163 -16.651 -4.922 1.00 92.25 88 PRO A CA 1
ATOM 634 C C . PRO A 1 88 ? 4.828 -15.466 -4.008 1.00 92.25 88 PRO A C 1
ATOM 636 O O . PRO A 1 88 ? 5.497 -15.214 -3.005 1.00 92.25 88 PRO A O 1
ATOM 639 N N . TRP A 1 89 ? 3.750 -14.760 -4.341 1.00 94.44 89 TRP A N 1
ATOM 640 C CA . TRP A 1 89 ? 3.182 -13.737 -3.468 1.00 94.44 89 TRP A CA 1
ATOM 641 C C . TRP A 1 89 ? 2.636 -14.339 -2.175 1.00 94.44 89 TRP A C 1
ATOM 643 O O . TRP A 1 89 ? 1.973 -15.377 -2.196 1.00 94.44 89 TRP A O 1
ATOM 653 N N . SER A 1 90 ? 2.862 -13.643 -1.061 1.00 95.69 90 SER A N 1
ATOM 654 C CA . SER A 1 90 ? 2.159 -13.895 0.190 1.00 95.69 90 SER A CA 1
ATOM 655 C C . SER A 1 90 ? 0.658 -13.637 0.035 1.00 95.69 90 SER A C 1
ATOM 657 O O . SER A 1 90 ? 0.197 -12.990 -0.915 1.00 95.69 90 SER A O 1
ATOM 659 N N . ALA A 1 91 ? -0.115 -14.089 1.024 1.00 96.44 91 ALA A N 1
ATOM 660 C CA . ALA A 1 91 ? -1.468 -13.584 1.210 1.00 96.44 91 ALA A CA 1
ATOM 661 C C . ALA A 1 91 ? -1.443 -12.060 1.434 1.00 96.44 91 ALA A C 1
ATOM 663 O O . ALA A 1 91 ? -0.444 -11.507 1.907 1.00 96.44 91 ALA A O 1
ATOM 664 N N . TRP A 1 92 ? -2.546 -11.402 1.085 1.00 95.75 92 TRP A N 1
ATOM 665 C CA . TRP A 1 92 ? -2.764 -9.996 1.407 1.00 95.75 92 TRP A CA 1
ATOM 666 C C . TRP A 1 92 ? -2.880 -9.795 2.918 1.00 95.75 92 TRP A C 1
ATOM 668 O O . TRP A 1 92 ? -3.461 -10.626 3.619 1.00 95.75 92 TRP A O 1
ATOM 678 N N . SER A 1 93 ? -2.350 -8.676 3.407 1.00 95.38 93 SER A N 1
ATOM 679 C CA . SER A 1 93 ? -2.604 -8.204 4.762 1.00 95.38 93 SER A CA 1
ATOM 680 C C . SER A 1 93 ? -4.087 -7.884 4.957 1.00 95.38 93 SER A C 1
ATOM 682 O O . SER A 1 93 ? -4.837 -7.659 4.004 1.00 95.38 93 SER A O 1
ATOM 684 N N . SER A 1 94 ? -4.503 -7.767 6.217 1.00 92.62 94 SER A N 1
ATOM 685 C CA . SER A 1 94 ? -5.760 -7.092 6.538 1.00 92.62 94 SER A CA 1
ATOM 686 C C . SER A 1 94 ? -5.745 -5.658 5.997 1.00 92.62 94 SER A C 1
ATOM 688 O O . SER A 1 94 ? -4.691 -5.018 5.940 1.00 92.62 94 SER A O 1
ATOM 690 N N . CYS A 1 95 ? -6.919 -5.158 5.614 1.00 92.88 95 CYS A N 1
ATOM 691 C CA . CYS A 1 95 ? -7.069 -3.780 5.160 1.00 92.88 95 CYS A CA 1
ATOM 692 C C . CYS A 1 95 ? -6.771 -2.801 6.304 1.00 92.88 95 CYS A C 1
ATOM 694 O O . CYS A 1 95 ? -7.231 -3.012 7.428 1.00 92.88 95 CYS A O 1
ATOM 696 N N . SER A 1 96 ? -6.051 -1.714 6.018 1.00 91.06 96 SER A N 1
ATOM 697 C CA . SER A 1 96 ? -5.709 -0.691 7.018 1.00 91.06 96 SER A CA 1
ATOM 698 C C . SER A 1 96 ? -6.926 0.032 7.606 1.00 91.06 96 SER A C 1
ATOM 700 O O . SER A 1 96 ? -6.841 0.577 8.704 1.00 91.06 96 SER A O 1
ATOM 702 N N . ALA A 1 97 ? -8.047 0.050 6.880 1.00 84.88 97 ALA A N 1
ATOM 703 C CA . ALA A 1 97 ? -9.298 0.659 7.307 1.00 84.88 97 ALA A CA 1
ATOM 704 C C . ALA A 1 97 ? -10.483 -0.275 7.003 1.00 84.88 97 ALA A C 1
ATOM 706 O O . ALA A 1 97 ? -10.503 -0.911 5.949 1.00 84.88 97 ALA A O 1
ATOM 707 N N . PRO A 1 98 ? -11.491 -0.375 7.883 1.00 82.12 98 PRO A N 1
ATOM 708 C CA . PRO A 1 98 ? -12.674 -1.209 7.644 1.00 82.12 98 PRO A CA 1
ATOM 709 C C . PRO A 1 98 ? -13.675 -0.601 6.634 1.00 82.12 98 PRO A C 1
ATOM 711 O O . PRO A 1 98 ? -14.503 -1.320 6.075 1.00 82.12 98 PRO A O 1
ATOM 714 N N . CYS A 1 99 ? -13.606 0.707 6.380 1.00 83.94 99 CYS A N 1
ATOM 715 C CA . CYS A 1 99 ? -14.365 1.450 5.365 1.00 83.94 99 CYS A CA 1
ATOM 716 C C . CYS A 1 99 ? -13.670 2.795 5.102 1.00 83.94 99 CYS A C 1
ATOM 718 O O . CYS A 1 99 ? -12.686 3.124 5.766 1.00 83.94 99 CYS A O 1
ATOM 720 N N . GLY A 1 100 ? -14.197 3.586 4.170 1.00 84.50 100 GLY A N 1
ATOM 721 C CA . GLY A 1 100 ? -13.710 4.929 3.853 1.00 84.50 100 GLY A CA 1
ATOM 722 C C . GLY A 1 100 ? -12.422 4.937 3.031 1.00 84.50 100 GLY A C 1
ATOM 723 O O . GLY A 1 100 ? -11.819 5.992 2.871 1.00 84.50 100 GLY A O 1
ATOM 724 N N . GLY A 1 101 ? -12.023 3.775 2.509 1.00 89.69 101 GLY A N 1
ATOM 725 C CA . GLY A 1 101 ? -10.760 3.563 1.820 1.00 89.69 101 GLY A CA 1
ATOM 726 C C . GLY A 1 101 ? -9.622 3.213 2.778 1.00 89.69 101 GLY A C 1
ATOM 727 O O . GLY A 1 101 ? -9.301 3.944 3.712 1.00 89.69 101 GLY A O 1
ATOM 728 N N . GLY A 1 102 ? -8.987 2.076 2.520 1.00 92.38 102 GLY A N 1
ATOM 729 C CA . GLY A 1 102 ? -7.755 1.638 3.159 1.00 92.38 102 GLY A CA 1
ATOM 730 C C . GLY A 1 102 ? -6.829 0.967 2.153 1.00 92.38 102 GLY A C 1
ATOM 731 O O . GLY A 1 102 ? -7.150 0.848 0.971 1.00 92.38 102 GLY A O 1
ATOM 732 N N . THR A 1 103 ? -5.690 0.494 2.639 1.00 95.56 103 THR A N 1
ATOM 733 C CA . THR A 1 103 ? -4.678 -0.191 1.836 1.00 95.56 103 THR A CA 1
ATOM 734 C C . THR A 1 103 ? -4.395 -1.555 2.442 1.00 95.56 103 THR A C 1
ATOM 736 O O . THR A 1 103 ? -4.289 -1.694 3.662 1.00 95.56 103 THR A O 1
ATOM 739 N N . MET A 1 104 ? -4.272 -2.564 1.589 1.00 96.25 104 MET A N 1
ATOM 740 C CA . MET A 1 104 ? -3.705 -3.861 1.935 1.00 96.25 104 MET A CA 1
ATOM 741 C C . MET A 1 104 ? -2.393 -4.062 1.184 1.00 96.25 104 MET A C 1
ATOM 743 O O . MET A 1 104 ? -2.206 -3.545 0.078 1.00 96.25 104 MET A O 1
ATOM 747 N N . GLU A 1 105 ? -1.486 -4.812 1.795 1.00 96.19 105 GLU A N 1
ATOM 748 C CA . GLU A 1 105 ? -0.129 -5.021 1.300 1.00 96.19 105 GLU A CA 1
ATOM 749 C C . GLU A 1 105 ? 0.175 -6.515 1.220 1.00 96.19 105 GLU A C 1
ATOM 751 O O . GLU A 1 105 ? -0.344 -7.318 1.999 1.00 96.19 105 GLU A O 1
ATOM 756 N N . ARG A 1 106 ? 1.001 -6.910 0.254 1.00 96.31 106 ARG A N 1
ATOM 757 C CA . ARG A 1 106 ? 1.563 -8.259 0.178 1.00 96.31 106 ARG A CA 1
ATOM 758 C C . ARG A 1 106 ? 3.007 -8.205 -0.280 1.00 96.31 106 ARG A C 1
ATOM 760 O O . ARG A 1 106 ? 3.404 -7.283 -0.994 1.00 96.31 106 ARG A O 1
ATOM 767 N N . HIS A 1 107 ? 3.760 -9.233 0.089 1.00 94.81 107 HIS A N 1
ATOM 768 C CA . HIS A 1 107 ? 5.187 -9.321 -0.185 1.00 94.81 107 HIS A CA 1
ATOM 769 C C . HIS A 1 107 ? 5.525 -10.642 -0.872 1.00 94.81 107 HIS A C 1
ATOM 771 O O . HIS A 1 107 ? 4.803 -11.631 -0.738 1.00 94.81 107 HIS A O 1
ATOM 777 N N . ARG A 1 108 ? 6.633 -10.682 -1.605 1.00 93.31 108 ARG A N 1
ATOM 778 C CA . ARG A 1 108 ? 7.224 -11.932 -2.099 1.00 93.31 108 ARG A CA 1
ATOM 779 C C . ARG A 1 108 ? 8.730 -11.916 -1.934 1.00 93.31 108 ARG A C 1
ATOM 781 O O . ARG A 1 108 ? 9.345 -10.853 -1.881 1.00 93.31 108 ARG A O 1
ATOM 788 N N . SER A 1 109 ? 9.317 -13.105 -1.872 1.00 89.38 109 SER A N 1
ATOM 789 C CA . SER A 1 109 ? 10.766 -13.246 -1.907 1.00 89.38 109 SER A CA 1
ATOM 790 C C . SER A 1 109 ? 11.302 -12.944 -3.303 1.00 89.38 109 SER A C 1
ATOM 792 O O . SER A 1 109 ? 10.637 -13.161 -4.319 1.00 89.38 109 SER A O 1
ATOM 794 N N . CYS A 1 110 ? 12.532 -12.454 -3.336 1.00 87.75 110 CYS A N 1
ATOM 795 C CA . CYS A 1 110 ? 13.294 -12.301 -4.556 1.00 87.75 110 CYS A CA 1
ATOM 796 C C . CYS A 1 110 ? 14.698 -12.837 -4.310 1.00 87.75 110 CYS A C 1
ATOM 798 O O . CYS A 1 110 ? 15.404 -12.368 -3.416 1.00 87.75 110 CYS A O 1
ATOM 800 N N . GLU A 1 111 ? 15.073 -13.855 -5.073 1.00 79.94 111 GLU A N 1
ATOM 801 C CA . GLU A 1 111 ? 16.404 -14.438 -5.020 1.00 79.94 111 GLU A CA 1
ATOM 802 C C . GLU A 1 111 ? 17.270 -13.755 -6.078 1.00 79.94 111 GLU A C 1
ATOM 804 O O . GLU A 1 111 ? 17.151 -14.002 -7.280 1.00 79.94 111 GLU A O 1
ATOM 809 N N . GLY A 1 112 ? 18.121 -12.842 -5.607 1.00 66.75 112 GLY A N 1
ATOM 810 C CA . GLY A 1 112 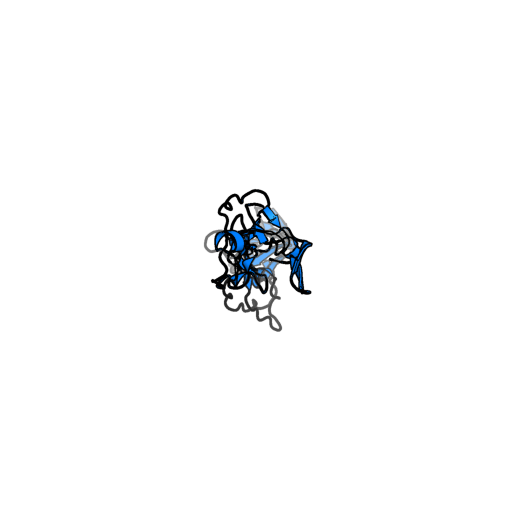? 19.219 -12.279 -6.384 1.00 66.75 112 GLY A CA 1
ATOM 811 C C . GLY A 1 112 ? 20.482 -13.126 -6.216 1.00 66.75 112 GLY A C 1
ATOM 812 O O . GLY A 1 112 ? 20.785 -13.593 -5.119 1.00 66.75 112 GLY A O 1
ATOM 813 N N . GLY A 1 113 ? 21.235 -13.311 -7.299 1.00 65.94 113 GLY A N 1
ATOM 814 C CA . GLY A 1 113 ? 22.500 -14.048 -7.307 1.00 65.94 113 GLY A CA 1
ATOM 815 C C . GLY A 1 113 ? 23.616 -13.306 -8.049 1.00 65.94 113 GLY A C 1
ATOM 816 O O . GLY A 1 113 ? 23.356 -12.303 -8.721 1.00 65.94 113 GLY A O 1
ATOM 817 N N . PRO A 1 114 ? 24.873 -13.781 -7.958 1.00 65.88 114 PRO A N 1
ATOM 818 C CA . PRO A 1 114 ? 25.971 -13.222 -8.735 1.00 65.88 114 PRO A CA 1
ATOM 819 C C . PRO A 1 114 ? 25.644 -13.315 -10.228 1.00 65.88 114 PRO A C 1
ATOM 821 O O . PRO A 1 114 ? 25.411 -14.399 -10.755 1.00 65.88 114 PRO A O 1
ATOM 824 N N . GLY A 1 115 ? 25.608 -12.164 -10.899 1.00 69.12 115 GLY A N 1
ATOM 825 C CA . GLY A 1 115 ? 25.212 -12.082 -12.304 1.00 69.12 115 GLY A CA 1
ATOM 826 C C . GLY A 1 115 ? 23.703 -11.992 -12.547 1.00 69.12 115 GLY A C 1
ATOM 827 O O . GLY A 1 115 ? 23.307 -12.114 -13.697 1.00 69.12 115 GLY A O 1
ATOM 828 N N . MET A 1 116 ? 22.863 -11.754 -11.533 1.00 73.19 116 MET A N 1
ATOM 829 C CA . MET A 1 116 ? 21.451 -11.384 -11.717 1.00 73.19 116 MET A CA 1
ATOM 830 C C . MET A 1 116 ? 21.222 -9.896 -11.441 1.00 73.19 116 MET A C 1
ATOM 832 O O . MET A 1 116 ? 21.961 -9.278 -10.670 1.00 73.19 116 MET A O 1
ATOM 836 N N . ALA A 1 117 ? 20.211 -9.313 -12.087 1.00 75.25 117 ALA A N 1
ATOM 837 C CA . ALA A 1 117 ? 19.798 -7.942 -11.811 1.00 75.25 117 ALA A CA 1
ATOM 838 C C . ALA A 1 117 ? 19.251 -7.822 -10.370 1.00 75.25 117 ALA A C 1
ATOM 840 O O . ALA A 1 117 ? 18.654 -8.775 -9.859 1.00 75.25 117 ALA A O 1
ATOM 841 N N . PRO A 1 118 ? 19.464 -6.680 -9.688 1.00 76.31 118 PRO A N 1
ATOM 842 C CA . PRO A 1 118 ? 18.949 -6.477 -8.340 1.00 76.31 118 PRO A CA 1
ATOM 843 C C . PRO A 1 118 ? 17.418 -6.407 -8.345 1.00 76.31 118 PRO A C 1
ATOM 845 O O . PRO A 1 118 ? 16.816 -5.814 -9.238 1.00 76.31 118 PRO A O 1
ATOM 848 N N . CYS A 1 119 ? 16.801 -6.973 -7.312 1.00 79.12 119 CYS A N 1
ATOM 849 C CA . CYS A 1 119 ? 15.363 -6.880 -7.085 1.00 79.12 119 CYS A CA 1
ATOM 850 C C . CYS A 1 119 ? 14.972 -5.434 -6.782 1.00 79.12 119 CYS A C 1
ATOM 852 O O . CYS A 1 119 ? 15.586 -4.800 -5.917 1.00 79.12 119 CYS A O 1
ATOM 854 N N . GLN A 1 120 ? 13.944 -4.914 -7.447 1.00 81.25 120 GLN A N 1
ATOM 855 C CA . GLN A 1 120 ? 13.391 -3.611 -7.097 1.00 81.25 120 GLN A CA 1
ATOM 856 C C . GLN A 1 120 ? 12.262 -3.772 -6.074 1.00 81.25 120 GLN A C 1
ATOM 858 O O . GLN A 1 120 ? 11.612 -4.811 -6.006 1.00 81.25 120 GLN A O 1
ATOM 863 N N . ALA A 1 121 ? 11.985 -2.727 -5.289 1.00 78.38 121 ALA A N 1
ATOM 864 C CA . ALA A 1 121 ? 10.904 -2.766 -4.298 1.00 78.38 121 ALA A CA 1
ATOM 865 C C . ALA A 1 121 ? 9.534 -3.055 -4.940 1.00 78.38 121 ALA A C 1
ATOM 867 O O . ALA A 1 121 ? 8.746 -3.830 -4.408 1.00 78.38 121 ALA A O 1
ATOM 868 N N . GLN A 1 122 ? 9.291 -2.510 -6.136 1.00 81.44 122 GLN A N 1
ATOM 869 C CA . GLN A 1 122 ? 8.102 -2.795 -6.950 1.00 81.44 122 GLN A CA 1
ATOM 870 C C . GLN A 1 122 ? 7.984 -4.266 -7.373 1.00 81.44 122 GLN A C 1
ATOM 872 O O . GLN A 1 122 ? 6.886 -4.746 -7.654 1.00 81.44 122 GLN A O 1
ATOM 877 N N . ASP A 1 123 ? 9.101 -4.997 -7.389 1.00 81.94 123 ASP A N 1
ATOM 878 C CA . ASP A 1 123 ? 9.101 -6.426 -7.653 1.00 81.94 123 ASP A CA 1
ATOM 879 C C . ASP A 1 123 ? 8.816 -7.234 -6.394 1.00 81.94 123 ASP A C 1
ATOM 881 O O . ASP A 1 123 ? 8.387 -8.366 -6.537 1.00 81.94 123 ASP A O 1
ATOM 885 N N . THR A 1 124 ? 9.020 -6.726 -5.180 1.00 89.62 124 THR A N 1
ATOM 886 C CA . THR A 1 124 ? 8.849 -7.510 -3.940 1.00 89.62 124 THR A CA 1
ATOM 887 C C . THR A 1 124 ? 7.643 -7.103 -3.111 1.00 89.62 124 THR A C 1
ATOM 889 O O . THR A 1 124 ? 7.234 -7.869 -2.242 1.00 89.62 124 THR A O 1
ATOM 892 N N . GLU A 1 125 ? 7.059 -5.938 -3.377 1.00 93.31 125 GLU A N 1
ATOM 893 C CA . GLU A 1 125 ? 5.947 -5.379 -2.614 1.00 93.31 125 GLU A CA 1
ATOM 894 C C . GLU A 1 125 ? 4.813 -4.945 -3.533 1.00 93.31 125 GLU A C 1
ATOM 896 O O . GLU A 1 125 ? 5.028 -4.337 -4.582 1.00 93.31 125 GLU A O 1
ATOM 901 N N . GLN A 1 126 ? 3.583 -5.232 -3.118 1.00 94.94 126 GLN A N 1
ATOM 902 C CA . GLN A 1 126 ? 2.400 -4.742 -3.803 1.00 94.94 126 GLN A CA 1
ATOM 903 C C . GLN A 1 126 ? 1.406 -4.173 -2.804 1.00 94.94 126 GLN A C 1
ATOM 905 O O . GLN A 1 126 ? 1.170 -4.749 -1.743 1.00 94.94 126 GLN A O 1
ATOM 910 N N . ARG A 1 127 ? 0.793 -3.055 -3.191 1.00 95.62 127 ARG A N 1
ATOM 911 C CA . ARG A 1 127 ? -0.256 -2.371 -2.441 1.00 95.62 127 ARG A CA 1
ATOM 912 C C . ARG A 1 127 ? -1.524 -2.315 -3.276 1.00 95.62 127 ARG A C 1
ATOM 914 O O . ARG A 1 127 ? -1.454 -2.116 -4.489 1.00 95.62 127 ARG A O 1
ATOM 921 N N . GLN A 1 128 ? -2.667 -2.492 -2.631 1.00 95.69 128 GLN A N 1
ATOM 922 C CA . GLN A 1 128 ? -3.969 -2.384 -3.272 1.00 95.69 128 GLN A CA 1
ATOM 923 C C . GLN A 1 128 ? -4.955 -1.680 -2.344 1.00 95.69 128 GLN A C 1
ATOM 925 O O . GLN A 1 128 ? -4.950 -1.902 -1.133 1.00 95.69 128 GLN A O 1
ATOM 930 N N . GLU A 1 129 ? -5.808 -0.843 -2.928 1.00 95.75 129 GLU A N 1
ATOM 931 C CA . GLU A 1 129 ? -6.909 -0.218 -2.208 1.00 95.75 129 GLU A CA 1
ATOM 932 C C . GLU A 1 129 ? -7.974 -1.250 -1.826 1.00 95.75 129 GLU A C 1
ATOM 934 O O . GLU A 1 129 ? -8.310 -2.161 -2.589 1.00 95.75 129 GLU A O 1
ATOM 939 N N . CYS A 1 130 ? -8.526 -1.093 -0.633 1.00 94.06 130 CYS A N 1
ATOM 940 C CA . CYS A 1 130 ? -9.570 -1.943 -0.088 1.00 94.06 130 CYS A CA 1
ATOM 941 C C . CYS A 1 130 ? -10.588 -1.098 0.677 1.00 94.06 130 CYS A C 1
ATOM 943 O O . CYS A 1 130 ? -10.323 0.038 1.065 1.00 94.06 130 CYS A O 1
ATOM 945 N N . ASN A 1 131 ? -11.774 -1.663 0.893 1.00 89.56 131 ASN A N 1
ATOM 946 C CA . ASN A 1 131 ? -12.818 -1.065 1.720 1.00 89.56 131 ASN A CA 1
ATOM 947 C C . ASN A 1 131 ? -13.226 0.372 1.334 1.00 89.56 131 ASN A C 1
ATOM 949 O O . ASN A 1 131 ? -13.385 1.241 2.190 1.00 89.56 131 ASN A O 1
ATOM 953 N N . LEU A 1 132 ? -13.420 0.612 0.033 1.00 90.31 132 LEU A N 1
ATOM 954 C CA . LEU A 1 132 ? -13.764 1.925 -0.534 1.00 90.31 132 LEU A CA 1
ATOM 955 C C . LEU A 1 132 ? -15.184 2.409 -0.191 1.00 90.31 132 LEU A C 1
ATOM 957 O O . LEU A 1 132 ? -15.517 3.566 -0.435 1.00 90.31 132 LEU A O 1
ATOM 961 N N . GLN A 1 133 ? -16.038 1.538 0.349 1.00 85.56 133 GLN A N 1
ATOM 962 C CA . GLN A 1 133 ? -17.376 1.915 0.799 1.00 85.56 133 GLN A CA 1
ATOM 963 C C . GLN A 1 133 ? -17.324 3.041 1.839 1.00 85.56 133 GLN A C 1
ATOM 965 O O . GLN A 1 133 ? -16.479 3.025 2.732 1.00 85.56 133 GLN A O 1
ATOM 970 N N . ALA A 1 134 ? -18.254 3.994 1.754 1.00 82.44 134 ALA A N 1
ATOM 971 C CA . ALA A 1 134 ? -18.386 5.042 2.758 1.00 82.44 134 ALA A CA 1
ATOM 972 C C . ALA A 1 134 ? -18.606 4.433 4.150 1.00 82.44 134 ALA A C 1
ATOM 974 O O . ALA A 1 134 ? -19.292 3.419 4.306 1.00 82.44 134 ALA A O 1
ATOM 975 N N . CYS A 1 135 ? -18.011 5.056 5.162 1.00 78.81 135 CYS A N 1
ATOM 976 C CA . CYS A 1 135 ? -18.223 4.633 6.534 1.00 78.81 135 CYS A CA 1
ATOM 977 C C . CYS A 1 135 ? -19.612 5.026 7.034 1.00 78.81 135 CYS A C 1
ATOM 979 O O . CYS A 1 135 ? -20.115 6.082 6.645 1.00 78.81 135 CYS A O 1
ATOM 981 N N . PRO A 1 136 ? -20.225 4.215 7.914 1.00 79.75 136 PRO A N 1
ATOM 982 C CA . PRO A 1 136 ? -21.436 4.629 8.601 1.00 79.75 136 PRO A CA 1
ATOM 983 C C . PRO A 1 136 ? -21.155 5.892 9.423 1.00 79.75 136 PRO A C 1
ATOM 985 O O . PRO A 1 136 ? -20.115 5.999 10.078 1.00 79.75 136 PRO A O 1
ATOM 988 N N . GLU A 1 137 ? -22.083 6.846 9.386 1.00 84.56 137 GLU A N 1
ATOM 989 C CA . GLU A 1 137 ? -22.005 8.045 10.216 1.00 84.56 137 GLU A CA 1
ATOM 990 C C . GLU A 1 137 ? -22.162 7.646 11.686 1.00 84.56 137 GLU A C 1
ATOM 992 O O . GLU A 1 137 ? -23.180 7.080 12.092 1.00 84.56 137 GLU A O 1
ATOM 997 N N . CYS A 1 138 ? -21.130 7.911 12.490 1.00 86.12 138 CYS A N 1
ATOM 998 C CA . CYS A 1 138 ? -21.189 7.662 13.922 1.00 86.12 138 CYS A CA 1
ATOM 999 C C . CYS A 1 138 ? -21.884 8.817 14.655 1.00 86.12 138 CYS A C 1
ATOM 1001 O O . CYS A 1 138 ? -21.765 9.973 14.238 1.00 86.12 138 CYS A O 1
ATOM 1003 N N . PRO A 1 139 ? -22.573 8.533 15.776 1.00 88.69 139 PRO A N 1
ATOM 1004 C CA . PRO A 1 139 ? -23.120 9.575 16.633 1.00 88.69 139 PRO A CA 1
ATOM 1005 C C . PRO A 1 139 ? -22.032 10.561 17.091 1.00 88.69 139 PRO A C 1
ATOM 1007 O O . PRO A 1 139 ? -20.862 10.178 17.210 1.00 88.69 139 PRO A O 1
ATOM 1010 N N . PRO A 1 140 ? -22.393 11.819 17.398 1.00 87.06 140 PRO A N 1
ATOM 1011 C CA . PRO A 1 140 ? -21.431 12.827 17.826 1.00 87.06 140 PRO A CA 1
ATOM 1012 C C . PRO A 1 140 ? -20.625 12.353 19.044 1.00 87.06 140 PRO A C 1
ATOM 1014 O O . PRO A 1 140 ? -21.183 11.891 20.036 1.00 87.06 140 PRO A O 1
ATOM 1017 N N . GLY A 1 141 ? -19.297 12.468 18.955 1.00 85.75 141 GLY A N 1
ATOM 1018 C CA . GLY A 1 141 ? -18.359 12.027 19.995 1.00 85.75 141 GLY A CA 1
ATOM 1019 C C . GLY A 1 141 ? -17.874 10.579 19.863 1.00 85.75 141 GLY A C 1
ATOM 1020 O O . GLY A 1 141 ? -16.942 10.197 20.569 1.00 85.75 141 GLY A O 1
ATOM 1021 N N . GLN A 1 142 ? -18.443 9.790 18.947 1.00 89.94 142 GLN A N 1
ATOM 1022 C CA . GLN A 1 142 ? -17.965 8.447 18.618 1.00 89.94 142 GLN A CA 1
ATOM 1023 C C . GLN A 1 142 ? -17.126 8.461 17.340 1.00 89.94 142 GLN A C 1
ATOM 1025 O O . GLN A 1 142 ? -17.309 9.292 16.453 1.00 89.94 142 GLN A O 1
ATOM 1030 N N . VAL A 1 143 ? -16.207 7.508 17.246 1.00 89.25 143 VAL A N 1
ATOM 1031 C CA . VAL A 1 143 ? -15.370 7.281 16.070 1.00 89.25 143 VAL A CA 1
ATOM 1032 C C . VAL A 1 143 ? -15.589 5.870 15.562 1.00 89.25 143 VAL A C 1
ATOM 1034 O O . VAL A 1 143 ? -15.940 4.958 16.316 1.00 89.25 143 VAL A O 1
ATOM 1037 N N . LEU A 1 144 ? -15.360 5.679 14.270 1.00 87.44 144 LEU A N 1
ATOM 1038 C CA . LEU A 1 144 ? -15.341 4.343 13.723 1.00 87.44 144 LEU A CA 1
ATOM 1039 C C . LEU A 1 144 ? -14.128 3.584 14.274 1.00 87.44 144 LEU A C 1
ATOM 1041 O O . LEU A 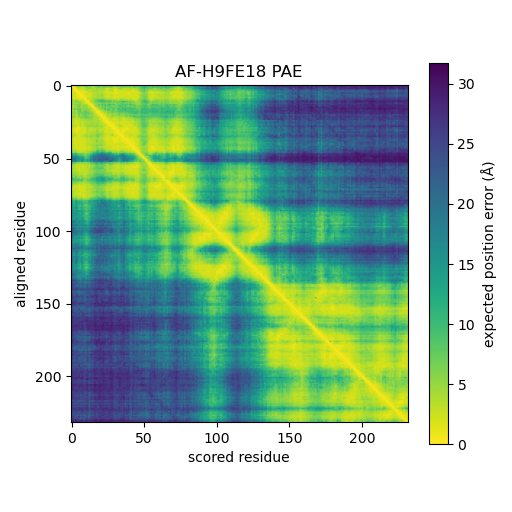1 144 ? -12.984 4.012 14.130 1.00 87.44 144 LEU A O 1
ATOM 1045 N N . SER A 1 145 ? -14.391 2.439 14.886 1.00 86.38 145 SER A N 1
ATOM 1046 C CA . SER A 1 145 ? -13.392 1.520 15.405 1.00 86.38 145 SER A CA 1
ATOM 1047 C C . SER A 1 145 ? -13.450 0.215 14.624 1.00 86.38 145 SER A C 1
ATOM 1049 O O . SER A 1 145 ? -14.532 -0.297 14.333 1.00 86.38 145 SER A O 1
ATOM 1051 N N . ALA A 1 146 ? -12.284 -0.362 14.329 1.00 83.62 146 ALA A N 1
ATOM 1052 C CA . ALA A 1 146 ? -12.198 -1.726 13.813 1.00 83.62 146 ALA A CA 1
ATOM 1053 C C . ALA A 1 146 ? -12.711 -2.757 14.835 1.00 83.62 146 ALA A C 1
ATOM 1055 O O . ALA A 1 146 ? -13.178 -3.813 14.427 1.00 83.62 146 ALA A O 1
ATOM 1056 N N . CYS A 1 147 ? -12.668 -2.421 16.133 1.00 86.62 147 CYS A N 1
ATOM 1057 C CA . CYS A 1 147 ? -13.074 -3.272 17.250 1.00 86.62 147 CYS A CA 1
ATOM 1058 C C . CYS A 1 147 ? -14.122 -2.590 18.136 1.00 86.62 147 CYS A C 1
ATOM 1060 O O . CYS A 1 147 ? -13.917 -2.419 19.334 1.00 86.62 147 CYS A O 1
ATOM 1062 N N . ALA A 1 148 ? -15.262 -2.189 17.576 1.00 86.44 148 ALA A N 1
ATOM 1063 C CA . ALA A 1 148 ? -16.331 -1.557 18.358 1.00 86.44 148 ALA A CA 1
ATOM 1064 C C . ALA A 1 148 ? -16.976 -2.506 19.389 1.00 86.44 148 ALA A C 1
ATOM 1066 O O . ALA A 1 148 ? -17.590 -2.059 20.361 1.00 86.44 148 ALA A O 1
ATOM 1067 N N . THR A 1 149 ? -16.826 -3.817 19.193 1.00 85.00 149 THR A N 1
ATOM 1068 C CA . THR A 1 149 ? -17.316 -4.862 20.100 1.00 85.00 149 THR A CA 1
ATOM 1069 C C . THR A 1 149 ? -16.353 -5.204 21.240 1.00 85.00 149 THR A C 1
ATOM 1071 O O . THR A 1 149 ? -16.729 -5.988 22.107 1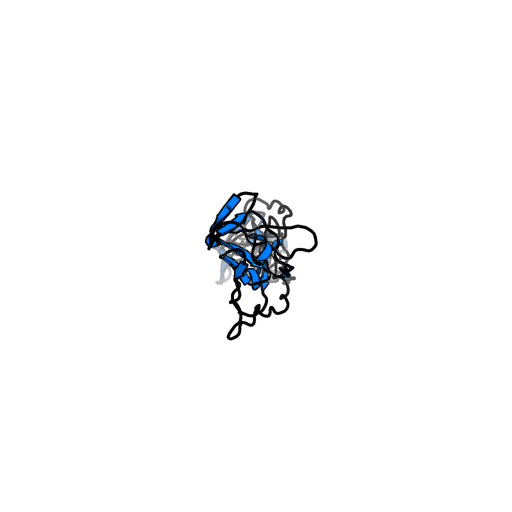.00 85.00 149 THR A O 1
ATOM 1074 N N . SER A 1 150 ? -15.148 -4.619 21.297 1.00 88.00 150 SER A N 1
ATOM 1075 C CA . SER A 1 150 ? -14.177 -4.940 22.351 1.00 88.00 150 SER A CA 1
ATOM 1076 C C . SER A 1 150 ? -14.680 -4.529 23.737 1.00 88.00 150 SER A C 1
ATOM 1078 O O . SER A 1 150 ? -15.091 -3.385 23.938 1.00 88.00 150 SER A O 1
ATOM 1080 N N . CYS A 1 151 ? -14.605 -5.433 24.712 1.00 88.19 151 CYS A N 1
ATOM 1081 C CA . CYS A 1 151 ? -14.947 -5.135 26.100 1.00 88.19 151 CYS A CA 1
ATOM 1082 C C . CYS A 1 151 ? -13.773 -4.485 26.854 1.00 88.19 151 CYS A C 1
ATOM 1084 O O . CYS A 1 151 ? -12.636 -4.936 26.681 1.00 88.19 151 CYS A O 1
ATOM 1086 N N . PRO A 1 152 ? -14.035 -3.530 27.770 1.00 90.50 152 PRO A N 1
ATOM 1087 C CA . PRO A 1 152 ? -15.317 -2.867 28.042 1.00 90.50 152 PRO A CA 1
ATOM 1088 C C . PRO A 1 152 ? -15.627 -1.760 27.016 1.00 90.50 152 PRO A C 1
ATOM 1090 O O . PRO A 1 152 ? -14.731 -1.053 26.574 1.00 90.50 152 PRO A O 1
ATOM 1093 N N . ARG A 1 153 ? -16.913 -1.577 26.677 1.00 90.38 153 ARG A N 1
ATOM 1094 C CA . ARG A 1 153 ? -17.382 -0.523 25.747 1.00 90.38 153 ARG A CA 1
ATOM 1095 C C . ARG A 1 153 ? -18.418 0.430 26.355 1.00 90.38 153 ARG A C 1
ATOM 1097 O O . ARG A 1 153 ? -18.630 1.522 25.839 1.00 90.38 153 ARG A O 1
ATOM 1104 N N . LEU A 1 154 ? -19.072 0.011 27.441 1.00 91.75 154 LEU A N 1
ATOM 1105 C CA . LEU A 1 154 ? -20.090 0.771 28.169 1.00 91.75 154 LEU A CA 1
ATOM 1106 C C . LEU A 1 154 ? -19.645 0.946 29.620 1.00 91.75 154 LEU A C 1
ATOM 1108 O O . LEU A 1 154 ? -19.042 0.024 30.171 1.00 91.75 154 LEU A O 1
ATOM 1112 N N . CYS A 1 155 ? -20.016 2.052 30.272 1.00 92.00 155 CYS A N 1
ATOM 1113 C CA . CYS A 1 155 ? -19.752 2.213 31.711 1.00 92.00 155 CYS A CA 1
ATOM 1114 C C . CYS A 1 155 ? -20.417 1.114 32.554 1.00 92.00 155 CYS A C 1
ATOM 1116 O O . CYS A 1 155 ? -19.837 0.659 33.532 1.00 92.00 155 CYS A O 1
ATOM 1118 N N . TRP A 1 156 ? -21.585 0.613 32.131 1.00 88.81 156 TRP A N 1
ATOM 1119 C CA . TRP A 1 156 ? -22.250 -0.520 32.784 1.00 88.81 156 TRP A CA 1
ATOM 1120 C C . TRP A 1 156 ? -21.365 -1.776 32.854 1.00 88.81 156 TRP A C 1
ATOM 1122 O O . TRP A 1 156 ? -21.481 -2.551 33.793 1.00 88.81 156 TRP A O 1
ATOM 1132 N N . HIS A 1 157 ? -20.445 -1.977 31.901 1.00 90.88 157 HIS A N 1
ATOM 1133 C CA . HIS A 1 157 ? -19.553 -3.144 31.902 1.00 90.88 157 HIS A CA 1
ATOM 1134 C C . HIS A 1 157 ? -18.491 -3.107 33.005 1.00 90.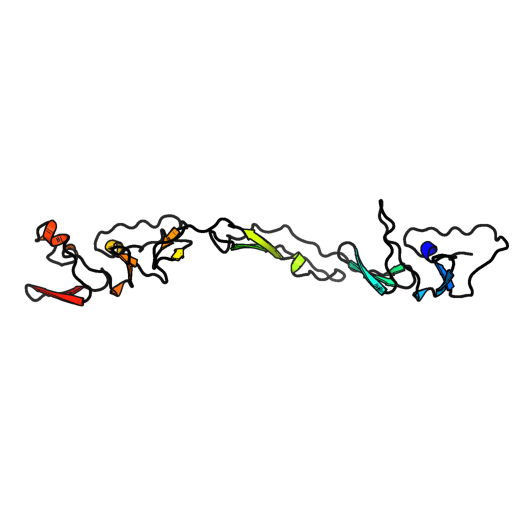88 157 HIS A C 1
ATOM 1136 O O . HIS A 1 157 ? -17.849 -4.128 33.236 1.00 90.88 157 HIS A O 1
ATOM 1142 N N . LEU A 1 158 ? -18.289 -1.962 33.661 1.00 88.88 158 LEU A N 1
ATOM 1143 C CA . LEU A 1 158 ? -17.416 -1.870 34.830 1.00 88.88 158 LEU A CA 1
ATOM 1144 C C . LEU A 1 158 ? -18.119 -2.319 36.119 1.00 88.88 158 LEU A C 1
ATOM 1146 O O . LEU A 1 158 ? -17.446 -2.655 37.091 1.00 88.88 158 LEU A O 1
ATOM 1150 N N . GLN A 1 159 ? -19.453 -2.397 36.109 1.00 85.38 159 GLN A N 1
ATOM 1151 C CA . GLN A 1 159 ? -20.216 -2.693 37.312 1.00 85.38 159 GLN A CA 1
ATOM 1152 C C . GLN A 1 159 ? -20.076 -4.155 37.764 1.00 85.38 159 GLN A C 1
ATOM 1154 O O . GLN A 1 159 ? -19.959 -5.071 36.939 1.00 85.38 159 GLN A O 1
ATOM 1159 N N . PRO A 1 160 ? -20.176 -4.427 39.078 1.00 78.75 160 PRO A N 1
ATOM 1160 C CA . PRO A 1 160 ? -20.092 -5.777 39.618 1.00 78.75 160 PRO A CA 1
ATOM 1161 C C . PRO A 1 160 ? -21.168 -6.711 39.054 1.00 78.75 160 PRO A C 1
ATOM 1163 O O . PRO A 1 160 ? -22.376 -6.491 39.192 1.00 78.75 160 PRO A O 1
ATOM 1166 N N . GLY A 1 161 ? -20.712 -7.807 38.447 1.00 77.62 161 GLY A N 1
ATOM 1167 C CA . GLY A 1 161 ? -21.577 -8.816 37.836 1.00 77.62 161 GLY A CA 1
ATOM 1168 C C . GLY A 1 161 ? -22.086 -8.452 36.440 1.00 77.62 161 GLY A C 1
ATOM 1169 O O . GLY A 1 161 ? -22.918 -9.187 35.907 1.00 77.62 161 GLY A O 1
ATOM 1170 N N . ALA A 1 162 ? -21.607 -7.360 35.837 1.00 84.31 162 ALA A N 1
ATOM 1171 C CA . ALA A 1 162 ? -21.834 -7.104 34.424 1.00 84.31 162 ALA A CA 1
ATOM 1172 C C . ALA A 1 162 ? -21.071 -8.133 33.578 1.00 84.31 162 ALA A C 1
ATOM 1174 O O . ALA A 1 162 ? -19.881 -8.374 33.774 1.00 84.31 162 ALA A O 1
ATOM 1175 N N . ILE A 1 163 ? -21.769 -8.752 32.627 1.00 83.75 163 ILE A N 1
ATOM 1176 C CA . ILE A 1 163 ? -21.169 -9.688 31.678 1.00 83.75 163 ILE A CA 1
ATOM 1177 C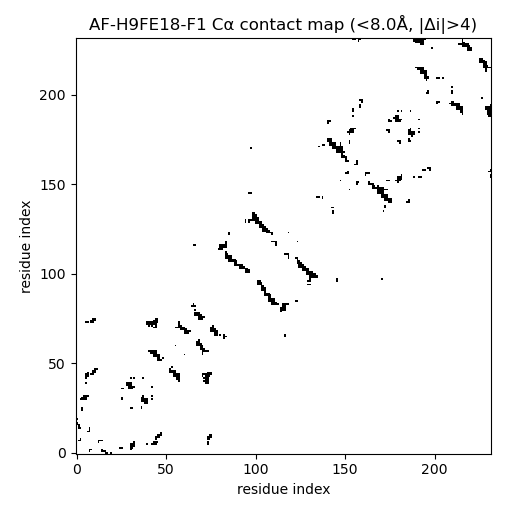 C . ILE A 1 163 ? -20.905 -8.922 30.385 1.00 83.75 163 ILE A C 1
ATOM 1179 O O . ILE A 1 163 ? -21.832 -8.411 29.761 1.00 83.75 163 ILE A O 1
ATOM 1183 N N . CYS A 1 164 ? -19.642 -8.875 29.973 1.00 84.44 164 CYS A N 1
ATOM 1184 C CA . CYS A 1 164 ? -19.248 -8.470 28.631 1.00 84.44 164 CYS A CA 1
ATOM 1185 C C . CYS A 1 164 ? -18.372 -9.577 28.052 1.00 84.44 164 CYS A C 1
ATOM 1187 O O . CYS A 1 164 ? -17.273 -9.829 28.545 1.00 84.44 164 CYS A O 1
ATOM 1189 N N . VAL A 1 165 ? -18.892 -10.278 27.049 1.00 85.62 165 VAL A N 1
ATOM 1190 C CA . VAL A 1 165 ? -18.184 -11.378 26.392 1.00 85.62 165 VAL A CA 1
ATOM 1191 C C . VAL A 1 165 ? -17.298 -10.794 25.296 1.00 85.62 165 VAL A C 1
ATOM 1193 O O . VAL A 1 165 ? -17.762 -9.977 24.503 1.00 85.62 165 VAL A O 1
ATOM 1196 N N . GLN A 1 166 ? -16.025 -11.197 25.264 1.00 80.75 166 GLN A N 1
ATOM 1197 C CA . GLN A 1 166 ? -15.105 -10.817 24.190 1.00 80.75 166 GLN A CA 1
ATOM 1198 C C . GLN A 1 166 ? -15.455 -11.598 22.918 1.00 80.75 166 GLN A C 1
ATOM 1200 O O . GLN A 1 166 ? -14.949 -12.694 22.683 1.00 80.75 166 GLN A O 1
ATOM 1205 N N . GLU A 1 167 ? -16.352 -11.027 22.123 1.00 79.62 167 GLU A N 1
ATOM 1206 C CA . GLU A 1 167 ? -16.670 -11.474 20.768 1.00 79.62 167 GLU A CA 1
ATOM 1207 C C . GLU A 1 167 ? -15.527 -11.122 19.796 1.00 79.62 167 GLU A C 1
ATOM 1209 O O . GLU A 1 167 ? -14.728 -10.219 20.081 1.00 79.62 167 GLU A O 1
ATOM 1214 N N . PRO A 1 168 ? -15.429 -11.790 18.627 1.00 82.75 168 PRO A N 1
ATOM 1215 C CA . PRO A 1 168 ? -14.504 -11.368 17.590 1.00 82.75 168 PRO A CA 1
ATOM 1216 C C . PRO A 1 168 ? -14.692 -9.878 17.289 1.00 82.75 168 PRO A C 1
ATOM 1218 O O . PRO A 1 168 ? -15.812 -9.374 17.182 1.00 82.75 168 PRO A O 1
ATOM 1221 N N . CYS A 1 169 ? -13.569 -9.171 17.189 1.00 84.38 169 CYS A N 1
ATOM 1222 C CA . CYS A 1 169 ? -13.531 -7.738 16.942 1.00 84.38 169 CYS A CA 1
ATOM 1223 C C . CYS A 1 169 ? -14.272 -7.417 15.632 1.00 84.38 169 CYS A C 1
ATOM 1225 O O . CYS A 1 169 ? -13.852 -7.826 14.547 1.00 84.38 169 CYS A O 1
ATOM 1227 N N . GLN A 1 170 ? -15.404 -6.721 15.760 1.00 83.69 170 GLN A N 1
ATOM 1228 C CA . GLN A 1 170 ? -16.234 -6.293 14.641 1.00 83.69 170 GLN A CA 1
ATOM 1229 C C . GLN A 1 170 ? -16.150 -4.771 14.461 1.00 83.69 170 GLN A C 1
ATOM 1231 O O . GLN A 1 170 ? -16.193 -4.032 15.458 1.00 83.69 170 GLN A O 1
ATOM 1236 N N . PRO A 1 171 ? -16.081 -4.288 13.206 1.00 82.56 171 PRO A N 1
ATOM 1237 C CA . PRO A 1 171 ? -16.109 -2.863 12.915 1.00 82.56 171 PRO A CA 1
ATOM 1238 C C . PRO A 1 171 ? -17.430 -2.210 13.328 1.00 82.56 171 PRO A C 1
ATOM 1240 O O . PRO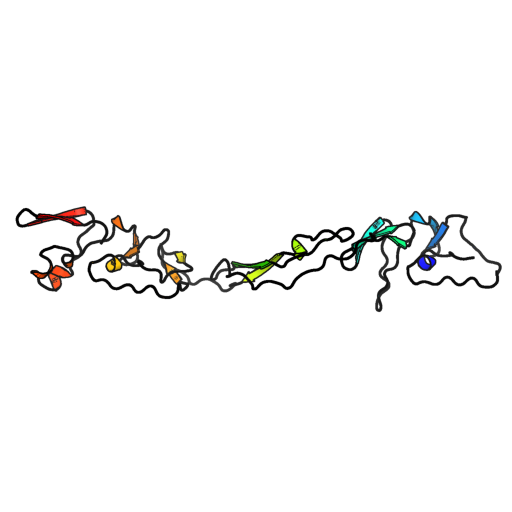 A 1 171 ? -18.503 -2.781 13.136 1.00 82.56 171 PRO A O 1
ATOM 1243 N N . GLY A 1 172 ? -17.364 -0.987 13.846 1.00 86.75 172 GLY A N 1
ATOM 1244 C CA . GLY A 1 172 ? -18.547 -0.206 14.209 1.00 86.75 172 GLY A CA 1
ATOM 1245 C C . GLY A 1 172 ? -18.192 1.124 14.865 1.00 86.75 172 GLY A C 1
ATOM 1246 O O . GLY A 1 172 ? -17.038 1.543 14.852 1.00 86.75 172 GLY A O 1
ATOM 1247 N N . CYS A 1 173 ? -19.177 1.789 15.464 1.00 89.25 173 CYS A N 1
ATOM 1248 C CA . CYS A 1 173 ? -18.955 3.024 16.213 1.00 89.25 173 CYS A CA 1
ATOM 1249 C C . CYS A 1 173 ? -18.590 2.723 17.669 1.00 89.25 173 CYS A C 1
ATOM 1251 O O . CYS A 1 173 ? -19.237 1.908 18.331 1.00 89.25 173 CYS A O 1
ATOM 1253 N N . GLY A 1 174 ? -17.549 3.386 18.161 1.00 90.25 174 GLY A N 1
ATOM 1254 C CA . GLY A 1 174 ? -17.086 3.272 19.535 1.00 90.25 174 GLY A CA 1
ATOM 1255 C C . GLY A 1 174 ? -16.514 4.586 20.045 1.00 90.25 174 GLY A C 1
ATOM 1256 O O . GLY A 1 174 ? -16.337 5.550 19.300 1.00 90.25 174 GLY A O 1
ATOM 1257 N N . CYS A 1 175 ? -16.230 4.637 21.339 1.00 92.44 175 CYS A N 1
ATOM 1258 C CA . CYS A 1 175 ? -15.635 5.819 21.937 1.00 92.44 175 CYS A CA 1
ATOM 1259 C C . CYS A 1 175 ? -14.117 5.876 21.678 1.00 92.44 175 CYS A C 1
ATOM 1261 O O . CYS A 1 175 ? -13.440 4.844 21.721 1.00 92.44 175 CYS A O 1
ATOM 1263 N N . PRO A 1 176 ? -13.556 7.066 21.399 1.00 90.88 176 PRO A N 1
ATOM 1264 C CA . PRO A 1 176 ? -12.136 7.216 21.102 1.00 90.88 176 PRO A CA 1
ATOM 1265 C C . PRO A 1 176 ? -11.269 6.972 22.344 1.00 90.88 176 PRO A C 1
ATOM 1267 O O . PRO A 1 176 ? -11.662 7.277 23.468 1.00 90.88 176 PRO A O 1
ATOM 1270 N N . GLY A 1 177 ? -10.053 6.457 22.144 1.00 87.19 177 GLY A N 1
ATOM 1271 C CA . GLY A 1 177 ? -9.027 6.410 23.194 1.00 87.19 177 GLY A CA 1
ATOM 1272 C C . GLY A 1 177 ? -9.389 5.576 24.430 1.00 87.19 177 GLY A C 1
ATOM 1273 O O . GLY A 1 177 ? -9.032 5.963 25.538 1.00 87.19 177 GLY A O 1
ATOM 1274 N N . GLY A 1 178 ? -10.121 4.467 24.262 1.00 87.00 178 GLY A N 1
ATOM 1275 C CA . GLY A 1 178 ? -10.496 3.575 25.371 1.00 87.00 178 GLY A CA 1
ATOM 1276 C C . GLY A 1 178 ? -11.536 4.161 26.334 1.00 87.00 178 GLY A C 1
ATOM 1277 O O . GLY A 1 178 ? -11.711 3.654 27.441 1.00 87.00 178 GLY A O 1
ATOM 1278 N N . GLN A 1 179 ? -12.210 5.242 25.937 1.00 93.56 179 GLN A N 1
ATOM 1279 C CA . GLN A 1 179 ? -13.361 5.775 26.656 1.00 93.56 179 GLN A CA 1
ATOM 1280 C C . GLN A 1 179 ? -14.552 4.812 26.573 1.00 93.56 179 GLN A C 1
ATOM 1282 O O . GLN A 1 179 ? -14.628 3.956 25.692 1.00 93.56 179 GLN A O 1
ATOM 1287 N N . LEU A 1 180 ? -15.499 4.974 27.489 1.00 93.38 180 LEU A N 1
ATOM 1288 C CA . LEU A 1 180 ? -16.696 4.153 27.584 1.00 93.38 180 LEU A CA 1
ATOM 1289 C C . LEU A 1 180 ? -17.930 4.992 27.289 1.00 93.38 180 LEU A C 1
ATOM 1291 O O . LEU A 1 180 ? -18.004 6.167 27.652 1.00 93.38 180 LEU A O 1
ATOM 1295 N N . LEU A 1 181 ? -18.903 4.374 26.627 1.00 93.69 181 LEU A N 1
ATOM 1296 C CA . LEU A 1 181 ? -20.166 5.021 26.316 1.00 93.69 181 LEU A CA 1
ATOM 1297 C C . LEU A 1 181 ? -21.100 4.944 27.528 1.00 93.69 181 LEU A C 1
ATOM 1299 O O . LEU A 1 181 ? -21.356 3.864 28.071 1.00 93.69 181 LEU A O 1
ATOM 1303 N N . HIS A 1 182 ? -21.651 6.085 27.920 1.00 93.75 182 HIS A N 1
ATOM 1304 C CA . HIS A 1 182 ? -22.699 6.175 28.926 1.00 93.75 182 HIS A CA 1
ATOM 1305 C C . HIS A 1 182 ? -23.709 7.240 28.505 1.00 93.75 182 HIS A C 1
ATOM 1307 O O . HIS A 1 182 ? -23.345 8.370 28.214 1.00 93.75 182 HIS A O 1
ATOM 1313 N N . ASN A 1 183 ? -24.980 6.850 28.400 1.00 90.94 183 ASN A N 1
ATOM 1314 C CA . ASN A 1 183 ? -26.087 7.726 28.004 1.00 90.94 183 ASN A CA 1
ATOM 1315 C C . ASN A 1 183 ? -25.825 8.593 26.745 1.00 90.94 183 ASN A C 1
ATOM 1317 O O . ASN A 1 183 ? -26.230 9.749 26.664 1.00 90.94 183 ASN A O 1
ATOM 1321 N N . GLY A 1 184 ? -25.113 8.034 25.759 1.00 89.06 184 GLY A N 1
ATOM 1322 C CA . GLY A 1 184 ? -24.792 8.705 24.495 1.00 89.06 184 GLY A CA 1
ATOM 1323 C C . GLY A 1 184 ? -23.514 9.549 24.498 1.00 89.06 184 GLY A C 1
ATOM 1324 O O . GLY A 1 184 ? -23.089 9.970 23.425 1.00 89.06 184 GLY A O 1
ATOM 1325 N N . THR A 1 185 ? -22.860 9.751 25.643 1.00 93.06 185 THR A N 1
ATOM 1326 C CA . THR A 1 185 ? -21.585 10.472 25.738 1.00 93.06 185 THR A CA 1
ATOM 1327 C C . THR A 1 185 ? -20.418 9.521 25.983 1.00 93.06 185 THR A C 1
ATOM 1329 O O . THR A 1 185 ? -20.523 8.523 26.699 1.00 93.06 185 THR A O 1
ATOM 1332 N N . CYS A 1 186 ? -19.286 9.824 25.350 1.00 94.38 186 CYS A N 1
ATOM 1333 C CA . CYS A 1 186 ? -18.028 9.132 25.590 1.00 94.38 186 CYS A CA 1
ATOM 1334 C C . CYS A 1 186 ? -17.308 9.781 26.765 1.00 94.38 186 CYS A C 1
ATOM 1336 O O . CYS A 1 186 ? -17.124 10.999 26.801 1.00 94.38 186 CYS A O 1
ATOM 1338 N N . MET A 1 187 ? -16.935 8.960 27.739 1.00 93.62 187 MET A N 1
ATOM 1339 C CA . MET A 1 187 ? -16.325 9.424 28.975 1.00 93.62 187 MET A CA 1
ATOM 1340 C C . MET A 1 187 ? -15.217 8.470 29.428 1.00 93.62 187 MET A C 1
ATOM 1342 O O . MET A 1 187 ? -15.273 7.268 29.158 1.00 93.62 187 MET A O 1
ATOM 1346 N N . PRO A 1 188 ? -14.166 8.987 30.086 1.00 94.00 188 PRO A N 1
ATOM 1347 C CA . PRO A 1 188 ? -13.085 8.150 30.584 1.00 94.00 188 PRO A CA 1
ATOM 1348 C C . PRO A 1 188 ? -13.607 7.176 31.652 1.00 94.00 188 PRO A C 1
ATOM 1350 O O . PRO A 1 188 ? -14.549 7.522 32.370 1.00 94.00 188 PRO A O 1
ATOM 1353 N N . PRO A 1 189 ? -12.975 5.998 31.829 1.00 93.00 189 PRO A N 1
ATOM 1354 C CA . PRO A 1 189 ? -13.412 5.005 32.811 1.00 93.00 189 PRO A CA 1
ATOM 1355 C C . PRO A 1 189 ? -13.618 5.577 34.219 1.00 93.00 189 PRO A C 1
ATOM 1357 O O . PRO A 1 189 ? -14.591 5.244 34.879 1.00 93.00 189 PRO A O 1
ATOM 1360 N N . THR A 1 190 ? -12.765 6.507 34.659 1.00 91.31 190 THR A N 1
ATOM 1361 C CA . THR A 1 190 ? -12.846 7.157 35.982 1.00 91.31 190 THR A CA 1
ATOM 1362 C C . THR A 1 190 ? -14.082 8.034 36.184 1.00 91.31 190 THR A C 1
ATOM 1364 O O . THR A 1 190 ? -14.463 8.286 37.325 1.00 91.31 190 THR A O 1
ATOM 1367 N N . ALA A 1 191 ? -14.710 8.497 35.103 1.00 93.38 191 ALA A N 1
ATOM 1368 C CA . ALA A 1 191 ? -15.920 9.305 35.159 1.00 93.38 191 ALA A CA 1
ATOM 1369 C C . ALA A 1 191 ? -17.203 8.456 35.146 1.00 93.38 191 ALA A C 1
ATOM 1371 O O . ALA A 1 191 ? -18.284 9.019 35.298 1.00 93.38 191 ALA A O 1
ATOM 1372 N N . CYS A 1 192 ? -17.110 7.133 34.961 1.00 93.31 192 CYS A N 1
ATOM 1373 C CA . CYS A 1 192 ? -18.279 6.256 34.943 1.00 93.31 192 CYS A CA 1
ATOM 1374 C C . CYS A 1 192 ? -19.046 6.296 36.275 1.00 93.31 192 CYS A C 1
ATOM 1376 O O . CYS A 1 192 ? -18.418 6.191 37.335 1.00 93.31 192 CYS A O 1
ATOM 1378 N N . PRO A 1 193 ? -20.387 6.428 36.234 1.00 92.88 193 PRO A N 1
ATOM 1379 C CA . PRO A 1 193 ? -21.200 6.377 37.436 1.00 92.88 193 PRO A CA 1
ATOM 1380 C C . PRO A 1 193 ? -21.245 4.956 37.993 1.00 92.88 193 PRO A C 1
ATOM 1382 O O . PRO A 1 193 ? -21.246 3.972 37.249 1.00 92.88 193 PRO A O 1
ATOM 1385 N N . CYS A 1 194 ? -21.321 4.867 39.313 1.00 89.94 194 CYS A N 1
ATOM 1386 C CA . CYS A 1 194 ? -21.459 3.607 40.034 1.00 89.94 194 CYS A CA 1
ATOM 1387 C C . CYS A 1 194 ? -22.936 3.339 40.322 1.00 89.94 194 CYS A C 1
ATOM 1389 O O . CYS A 1 194 ? -23.739 4.266 40.343 1.00 89.94 194 CYS A O 1
ATOM 1391 N N . THR A 1 195 ? -23.309 2.103 40.631 1.00 88.06 195 THR A N 1
ATOM 1392 C CA . THR A 1 195 ? -24.645 1.792 41.161 1.00 88.06 195 THR A CA 1
ATOM 1393 C C . THR A 1 195 ? -24.569 1.469 42.644 1.00 88.06 195 THR A C 1
ATOM 1395 O O . THR A 1 195 ? -23.534 1.027 43.152 1.00 88.06 195 THR A O 1
ATOM 1398 N N . GLN A 1 196 ? -25.668 1.664 43.379 1.00 85.38 196 GLN A N 1
ATOM 1399 C CA . GLN A 1 196 ? -25.707 1.271 44.793 1.00 85.38 196 GLN A CA 1
ATOM 1400 C C . GLN A 1 196 ? -25.547 -0.245 44.984 1.00 85.38 196 GLN A C 1
ATOM 1402 O O . GLN A 1 196 ? -25.150 -0.690 46.062 1.00 85.38 196 GLN A O 1
ATOM 1407 N N . ARG A 1 197 ? -25.759 -1.043 43.929 1.00 83.50 197 ARG A N 1
ATOM 1408 C CA . ARG A 1 197 ? -25.417 -2.470 43.886 1.00 83.50 197 ARG A CA 1
ATOM 1409 C C . ARG A 1 197 ? -23.935 -2.753 44.163 1.00 83.50 197 ARG A C 1
ATOM 1411 O O . ARG A 1 197 ? -23.630 -3.797 44.733 1.00 83.50 197 ARG A O 1
ATOM 1418 N N . SER A 1 198 ? -23.032 -1.830 43.823 1.00 79.75 198 SER A N 1
ATOM 1419 C CA . SER A 1 198 ? -21.592 -1.950 44.096 1.00 79.75 198 SER A CA 1
ATOM 1420 C C . SER A 1 198 ? -21.229 -1.770 45.575 1.00 79.75 198 SER A C 1
ATOM 1422 O O . SER A 1 198 ? -20.084 -1.992 45.967 1.00 79.75 198 SER A O 1
ATOM 1424 N N . LEU A 1 199 ? -22.178 -1.360 46.423 1.00 83.38 199 LEU A N 1
ATOM 1425 C CA . LEU A 1 199 ? -21.932 -1.168 47.847 1.00 83.38 199 LEU A CA 1
ATOM 1426 C C . LEU A 1 199 ? -21.912 -2.513 48.598 1.00 83.38 199 LEU A C 1
ATOM 1428 O O . LEU A 1 199 ? -22.719 -3.392 48.298 1.00 83.38 199 LEU A O 1
ATOM 1432 N N . PRO A 1 200 ? -21.120 -2.646 49.682 1.00 81.62 200 PRO A N 1
ATOM 1433 C CA . PRO A 1 200 ? -21.113 -3.842 50.546 1.00 81.62 200 PRO A CA 1
ATOM 1434 C C . PRO A 1 200 ? -22.488 -4.217 51.122 1.00 81.62 200 PRO A C 1
ATOM 1436 O O . PRO A 1 200 ? -22.734 -5.335 51.556 1.00 81.62 200 PRO A O 1
ATOM 1439 N N . TRP A 1 201 ? -23.380 -3.236 51.155 1.00 81.00 201 TRP A N 1
ATOM 1440 C CA . TRP A 1 201 ? -24.728 -3.277 51.689 1.00 81.00 201 TRP A CA 1
ATOM 1441 C C . TRP A 1 201 ? -25.787 -3.118 50.599 1.00 81.00 201 TRP A C 1
ATOM 1443 O O . TRP A 1 201 ? -26.975 -3.102 50.914 1.00 81.00 201 TRP A O 1
ATOM 1453 N N . GLY A 1 202 ? -25.376 -3.029 49.332 1.00 75.25 202 GLY A N 1
ATOM 1454 C CA . GLY A 1 202 ? -26.273 -2.844 48.196 1.00 75.25 202 GLY A CA 1
ATOM 1455 C C . GLY A 1 202 ? -27.343 -3.928 48.129 1.00 75.25 202 GLY A C 1
ATOM 1456 O O . GLY A 1 202 ? -28.500 -3.630 47.881 1.00 75.25 202 GLY A O 1
ATOM 1457 N N . LEU A 1 203 ? -27.002 -5.166 48.497 1.00 76.44 203 LEU A N 1
ATOM 1458 C CA . LEU A 1 203 ? -27.943 -6.293 48.527 1.00 76.44 203 LEU A CA 1
ATOM 1459 C C . LEU A 1 203 ? -29.063 -6.158 49.575 1.00 76.44 203 LEU A C 1
ATOM 1461 O O . LEU A 1 203 ? -30.039 -6.897 49.509 1.00 76.44 203 LEU A O 1
ATOM 1465 N N . THR A 1 204 ? -28.926 -5.245 50.545 1.00 82.69 204 THR A N 1
ATOM 1466 C CA . THR A 1 204 ? -29.966 -4.967 51.557 1.00 82.69 204 THR A CA 1
ATOM 1467 C C . THR A 1 204 ? -30.973 -3.909 51.113 1.00 82.69 204 THR A C 1
ATOM 1469 O O . THR A 1 204 ? -31.967 -3.698 51.801 1.00 82.69 204 THR A O 1
ATOM 1472 N N . LEU A 1 205 ? -30.704 -3.238 49.991 1.00 82.38 205 LEU A N 1
ATOM 1473 C CA . LEU A 1 205 ? -31.563 -2.209 49.420 1.00 82.38 205 LEU A CA 1
ATOM 1474 C C . LEU A 1 205 ? -32.627 -2.831 48.517 1.00 82.38 205 LEU A C 1
ATOM 1476 O O . LEU A 1 205 ? -32.461 -3.946 48.011 1.00 82.38 205 LEU A O 1
ATOM 1480 N N . THR A 1 206 ? -33.707 -2.094 48.280 1.00 85.94 206 THR A N 1
ATOM 1481 C CA . THR A 1 206 ? -34.704 -2.465 47.272 1.00 85.94 206 THR A CA 1
ATOM 1482 C C . THR A 1 206 ? -34.088 -2.469 45.870 1.00 85.94 206 THR A C 1
ATOM 1484 O O . THR A 1 206 ? -33.028 -1.892 45.625 1.00 85.94 206 THR A O 1
ATOM 1487 N N . LEU A 1 207 ? -34.740 -3.143 44.921 1.00 82.19 207 LEU A N 1
ATOM 1488 C CA . LEU A 1 207 ? -34.219 -3.276 43.558 1.00 82.19 207 LEU A CA 1
ATOM 1489 C C . LEU A 1 207 ? -34.109 -1.917 42.838 1.00 82.19 207 LEU A C 1
ATOM 1491 O O . LEU A 1 207 ? -33.189 -1.717 42.049 1.00 82.19 207 LEU A O 1
ATOM 1495 N N . GLU A 1 208 ? -35.010 -0.982 43.152 1.00 83.88 208 GLU A N 1
ATOM 1496 C CA . GLU A 1 208 ? -34.983 0.396 42.644 1.00 83.88 208 GLU A CA 1
ATOM 1497 C C . GLU A 1 208 ? -33.798 1.182 43.214 1.00 83.88 208 GLU A C 1
ATOM 1499 O O . GLU A 1 208 ? -33.042 1.794 42.464 1.00 83.88 208 GLU A O 1
ATOM 1504 N N . GLU A 1 209 ? -33.573 1.099 44.526 1.00 82.94 209 GLU A N 1
ATOM 1505 C CA . GLU A 1 209 ? -32.428 1.739 45.180 1.00 82.94 209 GLU A CA 1
ATOM 1506 C C . GLU A 1 209 ? -31.096 1.169 44.669 1.00 82.94 209 GLU A C 1
ATOM 1508 O O . GLU A 1 209 ? -30.161 1.920 44.406 1.00 82.94 209 GLU A O 1
ATOM 1513 N N . GLN A 1 210 ? -31.011 -0.146 44.439 1.00 83.69 210 GLN A N 1
ATOM 1514 C CA . GLN A 1 210 ? -29.815 -0.782 43.872 1.00 83.69 210 GLN A CA 1
ATOM 1515 C C . GLN A 1 210 ? -29.460 -0.265 42.475 1.00 83.69 210 GLN A C 1
ATOM 1517 O O . GLN A 1 210 ? -28.272 -0.178 42.153 1.00 83.69 210 GLN A O 1
ATOM 1522 N N . ALA A 1 211 ? -30.468 0.055 41.659 1.00 81.38 211 ALA A N 1
ATOM 1523 C CA . ALA A 1 211 ? -30.299 0.561 40.301 1.00 81.38 211 ALA A CA 1
ATOM 1524 C C . ALA A 1 211 ? -29.963 2.061 40.251 1.00 81.38 211 ALA A C 1
ATOM 1526 O O . ALA A 1 211 ? -29.600 2.565 39.188 1.00 81.38 211 ALA A O 1
ATOM 1527 N N . GLN A 1 212 ? -30.051 2.771 41.379 1.00 87.56 212 GLN A N 1
ATOM 1528 C CA . GLN A 1 212 ? -29.759 4.195 41.441 1.00 87.56 212 GLN A CA 1
ATOM 1529 C C . GLN A 1 212 ? -28.284 4.468 41.121 1.00 87.56 212 GLN A C 1
ATOM 1531 O O . GLN A 1 212 ? -27.373 3.939 41.771 1.00 87.56 212 GLN A O 1
ATOM 1536 N N . GLU A 1 213 ? -28.060 5.344 40.142 1.00 88.88 213 GLU A N 1
ATOM 1537 C CA . GLU A 1 213 ? -26.724 5.780 39.750 1.00 88.88 213 GLU A CA 1
ATOM 1538 C C . GLU A 1 213 ? -26.158 6.823 40.723 1.00 88.88 213 GLU A C 1
ATOM 1540 O O . GLU A 1 213 ? -26.832 7.759 41.165 1.00 88.88 213 GLU A O 1
ATOM 1545 N N . LEU A 1 214 ? -24.882 6.648 41.047 1.00 89.69 214 LEU A N 1
ATOM 1546 C CA . LEU A 1 214 ? -24.069 7.515 41.879 1.00 89.69 214 LEU A CA 1
ATOM 1547 C C . LEU A 1 214 ? -23.032 8.208 40.986 1.00 89.69 214 LEU A C 1
ATOM 1549 O O . LEU A 1 214 ? -22.245 7.518 40.330 1.00 89.69 214 LEU A O 1
ATOM 1553 N N . PRO A 1 215 ? -22.973 9.550 40.984 1.00 90.50 215 PRO A N 1
ATOM 1554 C CA . PRO A 1 215 ? -21.938 10.283 40.268 1.00 90.50 215 PRO A CA 1
ATOM 1555 C C . PRO A 1 215 ? -20.524 9.864 40.703 1.00 90.50 215 PRO A C 1
ATOM 1557 O O . PRO A 1 215 ? -20.321 9.526 41.880 1.00 90.50 215 PRO A O 1
ATOM 1560 N N . PRO A 1 216 ? -19.523 9.947 39.810 1.00 91.06 216 PRO A N 1
ATOM 1561 C CA . PRO A 1 216 ? -18.130 9.725 40.184 1.00 91.06 216 PRO A CA 1
ATOM 1562 C C . PRO A 1 216 ? -17.717 10.667 41.324 1.00 91.06 216 PRO A C 1
ATOM 1564 O O . PRO A 1 216 ? -18.114 11.831 41.375 1.00 91.06 216 PRO A O 1
ATOM 1567 N N . GLY A 1 217 ? -16.936 10.154 42.274 1.00 90.44 217 GLY A N 1
ATOM 1568 C CA . GLY A 1 217 ? -16.505 10.885 43.468 1.00 90.44 217 GLY A CA 1
ATOM 1569 C C . GLY A 1 217 ? -17.531 10.939 44.606 1.00 90.44 217 GLY A C 1
ATOM 1570 O O . GLY A 1 217 ? -17.199 11.436 45.684 1.00 90.44 217 GLY A O 1
ATOM 1571 N N . THR A 1 218 ? -18.745 10.404 44.424 1.00 91.44 218 THR A N 1
ATOM 1572 C CA . THR A 1 218 ? -19.743 10.326 45.503 1.00 91.44 218 THR A CA 1
ATOM 1573 C C . THR A 1 218 ? -19.199 9.523 46.675 1.00 91.44 218 THR A C 1
ATOM 1575 O O . THR A 1 218 ? -18.724 8.401 46.499 1.00 91.44 218 THR A O 1
ATOM 1578 N N . VAL A 1 219 ? -19.295 10.089 47.878 1.00 91.44 219 VAL A N 1
ATOM 1579 C CA . VAL A 1 219 ? -18.840 9.454 49.114 1.00 91.44 219 VAL A CA 1
ATOM 1580 C C . VAL A 1 219 ? -20.045 9.015 49.934 1.00 91.44 219 VAL A C 1
ATOM 1582 O O . VAL A 1 219 ? -20.856 9.845 50.338 1.00 91.44 219 VAL A O 1
ATOM 1585 N N . LEU A 1 220 ? -20.129 7.723 50.240 1.00 88.06 220 LEU A N 1
ATOM 1586 C CA . LEU A 1 220 ? -21.165 7.154 51.101 1.00 88.06 220 LEU A CA 1
ATOM 1587 C C . LEU A 1 220 ? -20.531 6.583 52.365 1.00 88.06 220 LEU A C 1
ATOM 1589 O O . LEU A 1 220 ? -19.509 5.902 52.297 1.00 88.06 220 LEU A O 1
ATOM 1593 N N . THR A 1 221 ? -21.140 6.851 53.522 1.00 87.69 221 THR A N 1
ATOM 1594 C CA . THR A 1 221 ? -20.655 6.347 54.814 1.00 87.69 221 THR A CA 1
ATOM 1595 C C . THR A 1 221 ? -21.771 5.610 55.551 1.00 87.69 221 THR A C 1
ATOM 1597 O O . THR A 1 221 ? -22.819 6.202 55.799 1.00 87.69 221 THR A O 1
ATOM 1600 N N . ARG A 1 222 ? -21.556 4.343 55.937 1.00 85.94 222 ARG A N 1
ATOM 1601 C CA . ARG A 1 222 ? -22.450 3.596 56.848 1.00 85.94 222 ARG A CA 1
ATOM 1602 C C . ARG A 1 222 ? -21.666 2.655 57.750 1.00 85.94 222 ARG A C 1
ATOM 1604 O O . ARG A 1 222 ? -20.773 1.963 57.275 1.00 85.94 222 ARG A O 1
ATOM 1611 N N . ASN A 1 223 ? -22.030 2.613 59.037 1.00 82.94 223 ASN A N 1
ATOM 1612 C CA . ASN A 1 223 ? -21.456 1.718 60.052 1.00 82.94 223 ASN A CA 1
ATOM 1613 C C . ASN A 1 223 ? -19.920 1.632 59.953 1.00 82.94 223 ASN A C 1
ATOM 1615 O O . ASN A 1 223 ? -19.361 0.559 59.749 1.00 82.94 223 ASN A O 1
ATOM 1619 N N . CYS A 1 224 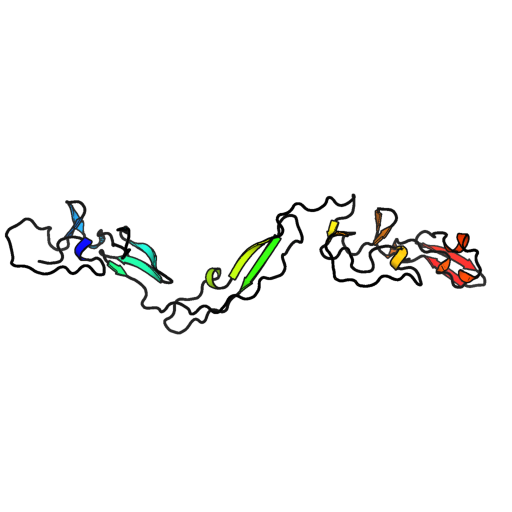? -19.254 2.790 60.016 1.00 86.81 224 CYS A N 1
ATOM 1620 C CA . CYS A 1 224 ? -17.794 2.957 59.913 1.00 86.81 224 CYS A CA 1
ATOM 1621 C C . CYS A 1 224 ? -17.152 2.642 58.546 1.00 86.81 224 CYS A C 1
ATOM 1623 O O . CYS A 1 224 ? -15.949 2.830 58.390 1.00 86.81 224 CYS A O 1
ATOM 1625 N N . THR A 1 225 ? -17.921 2.226 57.539 1.00 88.69 225 THR A N 1
ATOM 1626 C CA . THR A 1 225 ? -17.419 1.992 56.176 1.00 88.69 225 THR A CA 1
ATOM 1627 C C . THR A 1 225 ? -17.609 3.245 55.329 1.00 88.69 225 THR A C 1
ATOM 1629 O O . THR A 1 225 ? -18.725 3.759 55.251 1.00 88.69 225 THR A O 1
ATOM 1632 N N . ARG A 1 226 ? -16.539 3.726 54.681 1.00 91.12 226 ARG A N 1
ATOM 1633 C CA . ARG A 1 226 ? -16.557 4.847 53.726 1.00 91.12 226 ARG A CA 1
ATOM 1634 C C . ARG A 1 226 ? -16.271 4.319 52.321 1.00 91.12 226 ARG A C 1
ATOM 1636 O O . ARG A 1 226 ? -15.194 3.786 52.077 1.00 91.12 226 ARG A O 1
ATOM 1643 N N . CYS A 1 227 ? -17.215 4.494 51.407 1.00 89.19 227 CYS A N 1
ATOM 1644 C CA . CYS A 1 227 ? -17.097 4.109 50.003 1.00 89.19 227 CYS A CA 1
ATOM 1645 C C . CYS A 1 227 ? -17.018 5.364 49.131 1.00 89.19 227 CYS A C 1
ATOM 1647 O O . CYS A 1 227 ? -17.689 6.354 49.424 1.00 89.19 227 CYS A O 1
ATOM 1649 N N . VAL A 1 228 ? -16.220 5.316 48.064 1.00 91.19 228 VAL A N 1
ATOM 1650 C CA . VAL A 1 228 ? -16.135 6.380 47.056 1.00 91.19 228 VAL A CA 1
ATOM 1651 C C . VAL A 1 228 ? -16.423 5.768 45.695 1.00 91.19 228 VAL A C 1
ATOM 1653 O O . VAL A 1 228 ? -15.829 4.750 45.353 1.00 91.19 228 VAL A O 1
ATOM 1656 N N . CYS A 1 229 ? -17.327 6.379 44.935 1.00 89.56 229 CYS A N 1
ATOM 1657 C CA . CYS A 1 229 ? -17.584 5.966 43.562 1.00 89.56 229 CYS A CA 1
ATOM 1658 C C . CYS A 1 229 ? -16.386 6.323 42.673 1.00 89.56 229 CYS A C 1
ATOM 1660 O O . CYS A 1 229 ? -16.042 7.500 42.545 1.00 89.56 229 CYS A O 1
ATOM 1662 N N . HIS A 1 230 ? -15.740 5.321 42.079 1.00 89.38 230 HIS A N 1
ATOM 1663 C CA . HIS A 1 230 ? -14.594 5.521 41.202 1.00 89.38 230 HIS A CA 1
ATOM 1664 C C . HIS A 1 230 ? -14.488 4.381 40.187 1.00 89.38 230 HIS A C 1
ATOM 1666 O O . HIS A 1 230 ? -14.029 3.292 40.527 1.00 89.38 230 HIS A O 1
ATOM 1672 N N . GLY A 1 231 ? -14.821 4.667 38.928 1.00 85.00 231 GLY A N 1
ATOM 1673 C CA . GLY A 1 231 ? -14.614 3.714 37.841 1.00 85.00 231 GLY A CA 1
ATOM 1674 C C . GLY A 1 231 ? -15.734 2.695 37.631 1.00 85.00 231 GLY A C 1
ATOM 1675 O O . GLY A 1 231 ? -15.414 1.565 37.280 1.00 85.00 231 GLY A O 1
ATOM 1676 N N . GLY A 1 232 ? -17.002 3.085 37.817 1.00 84.12 232 GLY A N 1
ATOM 1677 C CA . GLY A 1 232 ? -18.164 2.186 37.705 1.00 84.12 232 GLY A CA 1
ATOM 1678 C C . GLY A 1 232 ? -18.328 1.234 38.883 1.00 84.12 232 GLY A C 1
ATOM 1679 O O . GLY A 1 232 ? -18.820 0.111 38.651 1.00 84.12 232 GLY A O 1
#